Protein AF-A0A529HPH8-F1 (afdb_monomer_lite)

Structure (mmCIF, N/CA/C/O backbone):
data_AF-A0A529HPH8-F1
#
_entry.id   AF-A0A529HPH8-F1
#
loop_
_atom_site.group_PDB
_atom_site.id
_atom_site.type_symbol
_atom_site.label_atom_id
_atom_site.label_alt_id
_atom_site.label_comp_id
_atom_site.label_asym_id
_atom_site.label_entity_id
_atom_site.label_seq_id
_atom_site.pdbx_PDB_ins_code
_atom_site.Cartn_x
_atom_site.Cartn_y
_atom_site.Cartn_z
_atom_site.occupancy
_atom_site.B_iso_or_equiv
_atom_site.auth_seq_id
_atom_site.auth_comp_id
_atom_site.auth_asym_id
_atom_site.auth_atom_id
_atom_site.pdbx_PDB_model_num
ATOM 1 N N . MET A 1 1 ? -5.696 -6.873 -7.139 1.00 62.31 1 MET A N 1
ATOM 2 C CA . MET A 1 1 ? -6.598 -5.963 -6.393 1.00 62.31 1 MET A CA 1
ATOM 3 C C . MET A 1 1 ? -8.087 -6.269 -6.567 1.00 62.31 1 MET A C 1
ATOM 5 O O . MET A 1 1 ? -8.764 -6.412 -5.561 1.00 62.31 1 MET A O 1
ATOM 9 N N . GLY A 1 2 ? -8.627 -6.440 -7.784 1.00 66.62 2 GLY A N 1
ATOM 10 C CA . GLY A 1 2 ? -10.076 -6.679 -7.972 1.00 66.62 2 GLY A CA 1
ATOM 11 C C . GLY A 1 2 ? -10.660 -7.949 -7.317 1.00 66.62 2 GLY A C 1
ATOM 12 O O . GLY A 1 2 ? -11.860 -8.002 -7.069 1.00 66.62 2 GLY A O 1
ATOM 13 N N . SER A 1 3 ? -9.835 -8.962 -7.024 1.00 65.31 3 SER A N 1
ATOM 14 C CA . SER A 1 3 ? -10.242 -10.145 -6.241 1.00 65.31 3 SER A CA 1
ATOM 15 C C . SER A 1 3 ? -10.321 -9.835 -4.737 1.00 65.31 3 SER A C 1
ATOM 17 O O . SER A 1 3 ? -11.336 -10.114 -4.110 1.00 65.31 3 SER A O 1
ATOM 19 N N . ALA A 1 4 ? -9.311 -9.142 -4.189 1.00 68.62 4 ALA A N 1
ATOM 20 C CA . ALA A 1 4 ? -9.286 -8.681 -2.796 1.00 68.62 4 ALA A CA 1
ATOM 21 C C . ALA A 1 4 ? -10.473 -7.760 -2.460 1.00 68.62 4 ALA A C 1
ATOM 23 O O . ALA A 1 4 ? -11.133 -7.950 -1.446 1.00 68.62 4 ALA A O 1
ATOM 24 N N . ARG A 1 5 ? -10.822 -6.832 -3.360 1.00 72.88 5 ARG A N 1
ATOM 25 C CA . ARG A 1 5 ? -11.991 -5.951 -3.185 1.00 72.88 5 ARG A CA 1
ATOM 26 C C . ARG A 1 5 ? -13.325 -6.696 -3.229 1.00 72.88 5 ARG A C 1
ATOM 28 O O . ARG A 1 5 ? -14.237 -6.338 -2.506 1.00 72.88 5 ARG A O 1
ATOM 35 N N . ARG A 1 6 ? -13.445 -7.753 -4.041 1.00 72.25 6 ARG A N 1
ATOM 36 C CA . ARG A 1 6 ? -14.662 -8.586 -4.088 1.00 72.25 6 ARG A CA 1
ATOM 37 C C . ARG A 1 6 ? -14.905 -9.366 -2.796 1.00 72.25 6 ARG A C 1
ATOM 39 O O . ARG A 1 6 ? -16.036 -9.766 -2.546 1.00 72.25 6 ARG A O 1
ATOM 46 N N . ILE A 1 7 ? -13.857 -9.601 -2.006 1.00 73.06 7 ILE A N 1
ATOM 47 C CA . ILE A 1 7 ? -13.965 -10.253 -0.697 1.00 73.06 7 ILE A CA 1
ATOM 4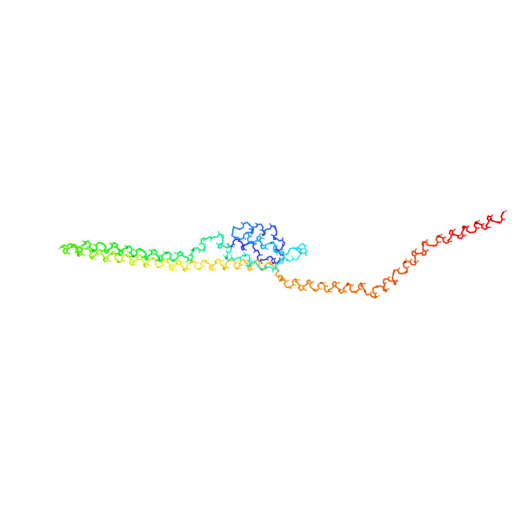8 C C . ILE A 1 7 ? -14.577 -9.290 0.333 1.00 73.06 7 ILE A C 1
ATOM 50 O O . ILE A 1 7 ? -15.336 -9.731 1.192 1.00 73.06 7 ILE A O 1
ATOM 54 N N . LEU A 1 8 ? -14.306 -7.987 0.210 1.00 74.31 8 LEU A N 1
ATOM 55 C CA . LEU A 1 8 ? -14.914 -6.938 1.025 1.00 74.31 8 LEU A CA 1
ATOM 56 C C . LEU A 1 8 ? -16.338 -6.659 0.508 1.00 74.31 8 LEU A C 1
ATOM 58 O O . LEU A 1 8 ? -16.554 -5.884 -0.426 1.00 74.31 8 LEU A O 1
ATOM 62 N N . ASN A 1 9 ? -17.334 -7.347 1.069 1.00 69.00 9 ASN A N 1
ATOM 63 C CA . ASN A 1 9 ?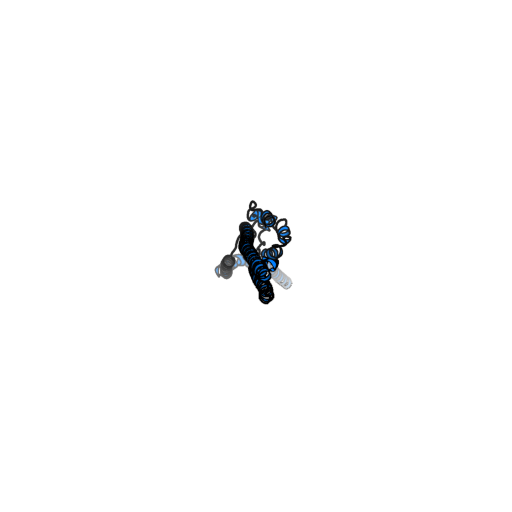 -18.728 -7.189 0.659 1.00 69.00 9 ASN A CA 1
ATOM 64 C C . ASN A 1 9 ? -19.314 -5.864 1.174 1.00 69.00 9 ASN A C 1
ATOM 66 O O . ASN A 1 9 ? -19.918 -5.826 2.242 1.00 69.00 9 ASN A O 1
ATOM 70 N N . ARG A 1 10 ? -19.218 -4.797 0.369 1.00 65.19 10 ARG A N 1
ATOM 71 C CA . ARG A 1 10 ? -19.769 -3.466 0.695 1.00 65.19 10 ARG A CA 1
ATOM 72 C C . ARG A 1 10 ? -21.248 -3.455 1.122 1.00 65.19 10 ARG A C 1
ATOM 74 O O . ARG A 1 10 ? -21.675 -2.491 1.744 1.00 65.19 10 ARG A O 1
ATOM 81 N N . ARG A 1 11 ? -22.040 -4.481 0.784 1.00 63.16 11 ARG A N 1
ATOM 82 C CA . ARG A 1 11 ? -23.484 -4.533 1.083 1.00 63.16 11 ARG A CA 1
ATOM 83 C C . ARG A 1 11 ? -23.824 -5.021 2.493 1.00 63.16 11 ARG A C 1
ATOM 85 O O . ARG A 1 11 ? -24.980 -4.912 2.878 1.00 63.16 11 ARG A O 1
ATOM 92 N N . ALA A 1 12 ? -22.865 -5.585 3.227 1.00 68.62 12 ALA A N 1
ATOM 93 C CA . ALA A 1 12 ? -23.132 -6.199 4.528 1.00 68.62 12 ALA A CA 1
ATOM 94 C C . ALA A 1 12 ? -23.145 -5.184 5.693 1.00 68.62 12 ALA A C 1
ATOM 96 O O . ALA A 1 12 ? -23.707 -5.481 6.745 1.00 68.62 12 ALA A O 1
ATOM 97 N N . GLY A 1 13 ? -22.567 -3.991 5.497 1.00 81.75 13 GLY A N 1
ATOM 98 C CA . GLY A 1 13 ? -22.378 -3.002 6.565 1.00 81.75 13 GLY A CA 1
ATOM 99 C C . GLY A 1 13 ? -21.379 -3.474 7.629 1.00 81.75 13 GLY A C 1
ATOM 100 O O . GLY A 1 13 ? -20.876 -4.594 7.565 1.00 81.75 13 GLY A O 1
ATOM 101 N N . GLU A 1 14 ? -21.103 -2.633 8.626 1.00 87.56 14 GLU A N 1
ATOM 102 C CA . GLU A 1 14 ? -20.093 -2.919 9.662 1.00 87.56 14 GLU A CA 1
ATOM 103 C C . GLU A 1 14 ? -20.410 -4.202 10.462 1.00 87.56 14 GLU A C 1
ATOM 105 O O . GLU A 1 14 ? -19.531 -5.023 10.718 1.00 87.56 14 GLU A O 1
ATOM 110 N N . LEU A 1 15 ? -21.687 -4.432 10.792 1.00 85.94 15 LEU A N 1
ATOM 111 C CA . LEU A 1 15 ? -22.140 -5.616 11.538 1.00 85.94 15 LEU A CA 1
ATOM 112 C C . LEU A 1 15 ? -22.103 -6.900 10.700 1.00 85.94 15 LEU A C 1
ATOM 114 O O . LEU A 1 15 ? -21.657 -7.954 11.158 1.00 85.94 15 LEU A O 1
ATOM 118 N N . GLY A 1 16 ? -22.544 -6.829 9.441 1.00 85.31 16 GLY A N 1
ATOM 119 C CA . GLY A 1 16 ? -22.478 -7.974 8.537 1.00 85.31 16 GLY A CA 1
ATOM 120 C C . GLY A 1 16 ? -21.034 -8.342 8.186 1.00 85.31 16 GLY A C 1
ATOM 121 O O . GLY A 1 16 ? -20.709 -9.524 8.051 1.00 85.31 16 GLY A O 1
ATOM 122 N N . PHE A 1 17 ? -20.146 -7.349 8.109 1.00 87.56 17 PHE A N 1
ATOM 123 C CA . PHE A 1 17 ? -18.712 -7.580 8.006 1.00 87.56 17 PHE A CA 1
ATOM 124 C C . PHE A 1 17 ? -18.176 -8.296 9.246 1.00 87.56 17 PHE A C 1
ATOM 126 O O . PHE A 1 17 ? -17.576 -9.357 9.095 1.00 87.56 17 PHE A O 1
ATOM 133 N N . ALA A 1 18 ? -18.461 -7.783 10.449 1.00 88.69 18 ALA A N 1
ATOM 134 C CA . ALA A 1 18 ? -18.014 -8.374 11.710 1.00 88.69 18 ALA A CA 1
ATOM 135 C C . ALA A 1 18 ? -18.412 -9.856 11.837 1.00 88.69 18 ALA A C 1
ATOM 137 O O . ALA A 1 18 ? -17.555 -10.705 12.073 1.00 88.69 18 ALA A O 1
ATOM 138 N N . SER A 1 19 ? -19.678 -10.184 11.555 1.00 86.56 19 SER A N 1
ATOM 139 C CA . SER A 1 19 ? -20.199 -11.560 11.651 1.00 86.56 19 SER A CA 1
ATOM 140 C C . SER A 1 19 ? -19.570 -12.563 10.673 1.00 86.56 19 SER A C 1
ATOM 142 O O . SER A 1 19 ? -19.558 -13.760 10.937 1.00 86.56 19 SER A O 1
ATOM 144 N N . THR A 1 20 ? -19.043 -12.106 9.533 1.00 88.38 20 THR A N 1
ATOM 145 C CA . THR A 1 20 ? -18.465 -12.986 8.497 1.00 88.38 20 THR A CA 1
ATOM 146 C C . THR A 1 20 ? -16.943 -12.897 8.412 1.00 88.38 20 THR A C 1
ATOM 148 O O . THR A 1 20 ? -16.320 -13.575 7.582 1.00 88.38 20 THR A O 1
ATOM 151 N N . TYR A 1 21 ? -16.335 -12.066 9.261 1.00 90.25 21 TYR A N 1
ATOM 152 C CA . TYR A 1 21 ? -14.942 -11.677 9.145 1.00 90.25 21 TYR A CA 1
ATOM 153 C C . TYR A 1 21 ? -13.981 -12.854 9.345 1.00 90.25 21 TYR A C 1
ATOM 155 O O . TYR A 1 21 ? -13.211 -13.176 8.433 1.00 90.25 21 TYR A O 1
ATOM 163 N N . GLU A 1 22 ? -14.057 -13.521 10.500 1.00 89.75 22 GLU A N 1
ATOM 164 C CA . GLU A 1 22 ? -13.139 -14.606 10.876 1.00 89.75 22 GLU A CA 1
ATOM 165 C C . GLU A 1 22 ? -13.305 -15.840 9.972 1.00 89.75 22 GLU A C 1
ATOM 167 O O . GLU A 1 22 ? -12.317 -16.438 9.546 1.00 89.75 22 GLU A O 1
ATOM 172 N N . GLU A 1 23 ? -14.538 -16.185 9.593 1.00 87.94 23 GLU A N 1
ATOM 173 C CA . GLU A 1 23 ? -14.814 -17.397 8.810 1.00 87.94 23 GLU A CA 1
ATOM 174 C C . GLU A 1 23 ? -14.528 -17.242 7.309 1.00 87.94 23 GLU A C 1
ATOM 176 O O . GLU A 1 23 ? -14.052 -18.175 6.655 1.00 87.94 23 GLU A O 1
ATOM 181 N N . ARG A 1 24 ? -14.851 -16.081 6.717 1.00 87.62 24 ARG A N 1
ATOM 182 C CA . ARG A 1 24 ? -14.851 -15.916 5.250 1.00 87.62 24 ARG A CA 1
ATOM 183 C C . ARG A 1 24 ? -13.837 -14.907 4.745 1.00 87.62 24 ARG A C 1
ATOM 185 O O . ARG A 1 24 ? -13.227 -15.144 3.699 1.00 87.62 24 ARG A O 1
ATOM 192 N N . ILE A 1 25 ? -13.688 -13.776 5.426 1.00 89.19 25 ILE A N 1
ATOM 193 C CA . ILE A 1 25 ? -12.947 -12.623 4.900 1.00 89.19 25 ILE A CA 1
ATOM 194 C C . ILE A 1 25 ? -11.459 -12.766 5.208 1.00 89.19 25 ILE A C 1
ATOM 196 O O . ILE A 1 25 ? -10.639 -12.794 4.283 1.00 89.19 25 ILE A O 1
ATOM 200 N N . LYS A 1 26 ? -11.111 -12.950 6.484 1.00 91.81 26 LYS A N 1
ATOM 201 C CA . LYS A 1 26 ? -9.728 -13.060 6.953 1.00 91.81 26 LYS A CA 1
ATOM 202 C C . LYS A 1 26 ? -8.943 -14.173 6.244 1.00 91.81 26 LYS A C 1
ATOM 204 O O . LYS A 1 26 ? -7.904 -13.855 5.664 1.00 91.81 26 LYS A O 1
ATOM 209 N N . PRO A 1 27 ? -9.419 -15.432 6.131 1.00 91.75 27 PRO A N 1
ATOM 210 C CA . PRO A 1 27 ? -8.647 -16.490 5.472 1.00 91.75 27 PRO A CA 1
ATOM 211 C C . PRO A 1 27 ? -8.350 -16.196 3.997 1.00 91.75 27 PRO A C 1
ATOM 213 O O . PRO A 1 27 ? -7.304 -16.581 3.473 1.00 91.75 27 PRO A O 1
ATOM 216 N N . ARG A 1 28 ? -9.262 -15.505 3.303 1.00 90.12 28 ARG A N 1
ATOM 217 C CA . ARG A 1 28 ? -9.086 -15.146 1.890 1.00 90.12 28 ARG A CA 1
ATOM 218 C C . ARG A 1 28 ? -8.112 -13.986 1.709 1.00 90.12 28 ARG A C 1
ATOM 220 O O . ARG A 1 28 ? -7.323 -14.015 0.766 1.00 90.12 28 ARG A O 1
ATOM 227 N N . LEU A 1 29 ? -8.149 -12.994 2.599 1.00 91.00 29 LEU A N 1
ATOM 228 C CA . LEU A 1 29 ? -7.222 -11.862 2.567 1.00 91.00 29 LEU A CA 1
ATOM 229 C C . LEU A 1 29 ? -5.799 -12.292 2.928 1.00 91.00 29 LEU A C 1
ATOM 231 O O . LEU A 1 29 ? -4.865 -11.928 2.215 1.00 91.00 29 LEU A O 1
ATOM 235 N N . LEU A 1 30 ? -5.639 -13.161 3.929 1.00 92.50 30 LEU A N 1
ATOM 236 C CA . LEU A 1 30 ? -4.338 -13.713 4.324 1.00 92.50 30 LEU A CA 1
ATOM 237 C C . LEU A 1 30 ? -3.666 -14.537 3.214 1.00 92.50 30 LEU A C 1
ATOM 239 O O . LEU A 1 30 ? -2.443 -14.541 3.101 1.00 92.50 30 LEU A O 1
ATOM 243 N N . ARG A 1 31 ? -4.448 -15.194 2.348 1.00 90.88 31 ARG A N 1
ATOM 244 C CA . ARG A 1 31 ? -3.931 -15.940 1.184 1.00 90.88 31 ARG A CA 1
ATOM 245 C C . ARG A 1 31 ? -3.517 -15.045 0.012 1.00 90.88 31 ARG A C 1
ATOM 247 O O . ARG A 1 31 ? -2.942 -15.544 -0.954 1.00 90.88 31 ARG A O 1
ATOM 254 N N . HIS A 1 32 ? -3.821 -13.747 0.040 1.00 89.06 32 HIS A N 1
ATOM 255 C CA . HIS A 1 32 ? -3.500 -12.865 -1.077 1.00 89.06 32 HIS A CA 1
ATOM 256 C C . HIS A 1 32 ? -1.986 -12.571 -1.120 1.00 89.06 32 HIS A C 1
ATOM 258 O O . HIS A 1 32 ? -1.454 -12.004 -0.166 1.00 89.06 32 HIS A O 1
ATOM 264 N N . PRO A 1 33 ? -1.279 -12.838 -2.236 1.00 85.44 33 PRO A N 1
ATOM 265 C CA . PRO A 1 33 ? 0.190 -12.820 -2.278 1.00 85.44 33 PRO A CA 1
ATOM 266 C C . PRO A 1 33 ? 0.803 -11.442 -1.991 1.00 85.44 33 PRO A C 1
ATOM 268 O O . PRO A 1 33 ? 1.891 -11.338 -1.430 1.00 85.44 33 PRO A O 1
ATOM 271 N N . LEU A 1 34 ? 0.095 -10.372 -2.366 1.00 85.81 34 LEU A N 1
ATOM 272 C CA . LEU A 1 34 ? 0.585 -9.002 -2.197 1.00 85.81 34 LEU A CA 1
ATOM 273 C C . LEU A 1 34 ? 0.179 -8.365 -0.869 1.00 85.81 34 LEU A C 1
ATOM 275 O O . LEU A 1 34 ? 0.903 -7.512 -0.385 1.00 85.81 34 LEU A O 1
ATOM 279 N N . VAL A 1 35 ? -0.973 -8.737 -0.305 1.00 89.69 35 VAL A N 1
ATOM 280 C CA . VAL A 1 35 ? -1.599 -7.983 0.802 1.00 89.69 35 VAL A CA 1
ATOM 281 C C . VAL A 1 35 ? -1.702 -8.828 2.068 1.00 89.69 35 VAL A C 1
ATOM 283 O O . VAL A 1 35 ? -1.801 -8.270 3.147 1.00 89.69 35 VAL A O 1
ATOM 286 N N . GLY A 1 36 ? -1.615 -10.157 1.975 1.00 90.81 36 GLY A N 1
ATOM 287 C CA . GLY A 1 36 ? -1.883 -11.055 3.095 1.00 90.81 36 GLY A CA 1
ATOM 288 C C . GLY A 1 36 ? -0.988 -10.835 4.311 1.00 90.81 36 GLY A C 1
ATOM 289 O O . GLY A 1 36 ? -1.493 -10.852 5.426 1.00 90.81 36 GLY A O 1
ATOM 290 N N . SER A 1 37 ? 0.309 -10.559 4.119 1.00 91.00 37 SER A N 1
ATOM 291 C CA . SER A 1 37 ? 1.210 -10.276 5.247 1.00 91.00 37 SER A CA 1
ATOM 292 C C . SER A 1 37 ? 0.867 -8.958 5.946 1.00 91.00 37 SER A C 1
ATOM 294 O O . SER A 1 37 ? 0.732 -8.939 7.160 1.00 91.00 37 SER A O 1
ATOM 296 N N . ALA A 1 38 ? 0.641 -7.885 5.186 1.00 92.25 38 ALA A N 1
ATOM 297 C CA . ALA A 1 38 ? 0.265 -6.589 5.751 1.00 92.25 38 ALA A CA 1
ATOM 298 C C . ALA A 1 38 ? -1.152 -6.596 6.343 1.00 92.25 38 ALA A C 1
ATOM 300 O O . ALA A 1 38 ? -1.424 -5.919 7.326 1.00 92.25 38 ALA A O 1
ATOM 301 N N . TRP A 1 39 ? -2.058 -7.392 5.766 1.00 94.06 39 TRP A N 1
ATOM 302 C CA . TRP A 1 39 ? -3.387 -7.605 6.327 1.00 94.06 39 TRP A CA 1
ATOM 303 C C . TRP A 1 39 ? -3.314 -8.326 7.668 1.00 94.06 39 TRP A C 1
ATOM 305 O O . TRP A 1 39 ? -4.098 -8.012 8.548 1.00 94.06 39 TRP A O 1
ATOM 315 N N . LYS A 1 40 ? -2.384 -9.273 7.834 1.00 93.88 40 LYS A N 1
ATOM 316 C CA . LYS A 1 40 ? -2.164 -9.944 9.118 1.00 93.88 40 LYS A CA 1
ATOM 317 C C . LYS A 1 40 ? -1.753 -8.945 10.201 1.00 93.88 40 LYS A C 1
ATOM 319 O O . LYS A 1 40 ? -2.378 -8.910 11.246 1.00 93.88 40 LYS A O 1
ATOM 324 N N . GLU A 1 41 ? -0.756 -8.110 9.920 1.00 92.88 41 GLU A N 1
ATOM 325 C CA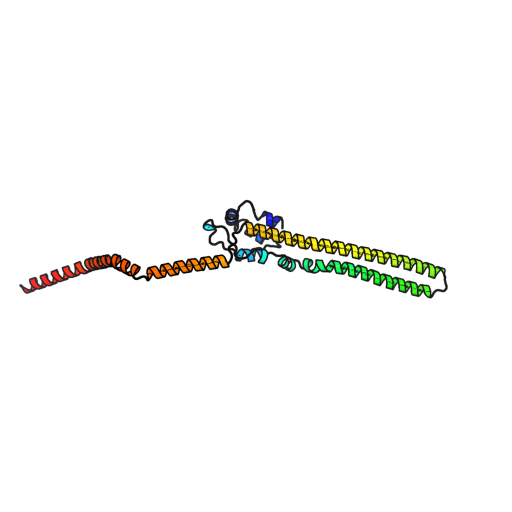 . GLU A 1 41 ? -0.301 -7.083 10.868 1.00 92.88 41 GLU A CA 1
ATOM 326 C C . GLU A 1 41 ? -1.419 -6.096 11.215 1.00 92.88 41 GLU A C 1
ATOM 328 O O . GLU A 1 41 ? -1.592 -5.736 12.373 1.00 92.88 41 GLU A O 1
ATOM 333 N N . PHE A 1 42 ? -2.221 -5.701 10.224 1.00 94.31 42 PHE A N 1
ATOM 334 C CA . PHE A 1 42 ? -3.398 -4.874 10.460 1.00 94.31 42 PHE A CA 1
ATOM 335 C C . PHE A 1 42 ? -4.462 -5.596 11.305 1.00 94.31 42 PHE A C 1
ATOM 337 O O . PHE A 1 42 ? -4.990 -4.997 12.240 1.00 94.31 42 PHE A O 1
ATOM 344 N N . ASP A 1 43 ? -4.751 -6.870 11.015 1.00 94.06 43 ASP A N 1
ATOM 345 C CA . ASP A 1 43 ? -5.713 -7.707 11.749 1.00 94.06 43 ASP A CA 1
ATOM 346 C C . ASP A 1 43 ? -5.387 -7.799 13.241 1.00 94.06 43 ASP A C 1
ATOM 348 O O . ASP A 1 43 ? -6.297 -7.745 14.067 1.00 94.06 43 ASP A O 1
ATOM 352 N N . ASP A 1 44 ? -4.098 -7.883 13.572 1.00 92.00 44 ASP A N 1
ATOM 353 C CA . ASP A 1 44 ? -3.606 -7.955 14.949 1.00 92.00 44 ASP A CA 1
ATOM 354 C C . ASP A 1 44 ? -3.868 -6.650 15.738 1.00 92.00 44 ASP A C 1
ATOM 356 O O . ASP A 1 44 ? -3.837 -6.654 16.966 1.00 92.00 44 ASP A O 1
ATOM 360 N N . THR A 1 45 ? -4.165 -5.533 15.057 1.00 91.75 45 THR A N 1
ATOM 361 C CA . THR A 1 45 ? -4.504 -4.238 15.690 1.00 91.75 45 THR A CA 1
ATOM 362 C C . THR A 1 45 ? -6.004 -3.984 15.846 1.00 91.75 45 THR A C 1
ATOM 364 O O . THR A 1 45 ? -6.400 -2.975 16.439 1.00 91.75 45 THR A O 1
ATOM 367 N N . LEU A 1 46 ? -6.848 -4.857 15.293 1.00 92.25 46 LEU A N 1
ATOM 368 C CA . LEU A 1 46 ? -8.299 -4.696 15.328 1.00 92.25 46 LEU A CA 1
ATOM 369 C C . LEU A 1 46 ? -8.859 -5.071 16.702 1.00 92.25 46 LEU A C 1
ATOM 371 O O . LEU A 1 46 ? -8.518 -6.112 17.261 1.00 92.25 46 LEU A O 1
ATOM 375 N N . LEU A 1 47 ? -9.781 -4.256 17.212 1.00 90.50 47 LEU A N 1
ATOM 376 C CA . LEU A 1 47 ? -10.511 -4.539 18.445 1.00 90.50 47 LEU A CA 1
ATOM 377 C C . LEU A 1 47 ? -11.763 -5.349 18.105 1.00 90.50 47 LEU A C 1
ATOM 379 O O . LEU A 1 47 ? -12.658 -4.868 17.404 1.00 90.50 47 LEU A O 1
ATOM 383 N N . LYS A 1 48 ? -11.813 -6.590 18.595 1.00 90.81 48 LYS A N 1
ATOM 384 C CA . LYS A 1 48 ? -12.874 -7.563 18.277 1.00 90.81 48 LYS A CA 1
ATOM 385 C C . LYS A 1 48 ? -13.653 -8.042 19.502 1.00 90.81 48 LYS A C 1
ATOM 387 O O . LYS A 1 48 ? -14.598 -8.807 19.352 1.00 90.81 48 LYS A O 1
ATOM 392 N N . ASP A 1 49 ? -13.306 -7.559 20.693 1.00 85.50 49 ASP A N 1
ATOM 393 C CA . ASP A 1 49 ? -13.812 -8.055 21.984 1.00 85.50 49 ASP A CA 1
ATOM 394 C C . ASP A 1 49 ? -15.337 -7.967 22.143 1.00 85.50 49 ASP A C 1
ATOM 396 O O . ASP A 1 49 ? -15.924 -8.609 23.011 1.00 85.50 49 ASP A O 1
ATOM 400 N N . ARG A 1 50 ? -15.988 -7.144 21.318 1.00 83.25 50 ARG A N 1
ATOM 401 C CA . ARG A 1 50 ? -17.428 -6.878 21.379 1.00 83.25 50 ARG A CA 1
ATOM 402 C C . ARG A 1 50 ? -18.203 -7.416 20.180 1.00 83.25 50 ARG A C 1
ATOM 404 O O . ARG A 1 50 ? -19.409 -7.203 20.090 1.00 83.25 50 ARG A O 1
ATOM 411 N N . VAL A 1 51 ? -17.546 -8.152 19.283 1.00 84.88 51 VAL A N 1
ATOM 412 C CA . VAL A 1 51 ? -18.211 -8.750 18.115 1.00 84.88 51 VAL A CA 1
ATOM 413 C C . VAL A 1 51 ? -19.288 -9.746 18.551 1.00 84.88 51 VAL A C 1
ATOM 415 O O . VAL A 1 51 ? -20.396 -9.711 18.020 1.00 84.88 51 VAL A O 1
ATOM 418 N N . ASP A 1 52 ? -19.023 -10.545 19.590 1.00 83.56 52 ASP A N 1
ATOM 419 C CA . ASP A 1 52 ? -19.998 -11.486 20.168 1.00 83.56 52 ASP A CA 1
ATOM 420 C C . ASP A 1 52 ? -21.208 -10.782 20.810 1.00 83.56 52 ASP A C 1
ATOM 422 O O . ASP A 1 52 ? -22.269 -11.378 20.982 1.00 83.56 52 ASP A O 1
ATOM 426 N N . GLN A 1 53 ? -21.068 -9.493 21.136 1.00 85.56 53 GLN A N 1
ATOM 427 C CA . GLN A 1 53 ? -22.133 -8.641 21.676 1.00 85.56 53 GLN A CA 1
ATOM 428 C C . GLN A 1 53 ? -22.922 -7.925 20.567 1.00 85.56 53 GLN A C 1
ATOM 430 O O . GLN A 1 53 ? -23.798 -7.111 20.854 1.00 85.56 53 GLN A O 1
ATOM 435 N N . GLY A 1 54 ? -22.626 -8.219 19.296 1.00 83.62 54 GLY A N 1
ATOM 436 C CA . GLY A 1 54 ? -23.249 -7.569 18.149 1.00 83.62 54 GLY A CA 1
ATOM 437 C C . GLY A 1 54 ? -22.714 -6.163 17.874 1.00 83.62 54 GLY A C 1
ATOM 438 O O . GLY A 1 54 ? -23.409 -5.379 17.232 1.00 83.62 54 GLY A O 1
ATOM 439 N N . GLU A 1 55 ? -21.510 -5.823 18.345 1.00 88.44 55 GLU A N 1
ATOM 440 C CA . GLU A 1 55 ? -20.826 -4.580 17.975 1.00 88.44 55 GLU A CA 1
ATOM 441 C C . GLU A 1 55 ? -19.922 -4.781 16.740 1.00 88.44 55 GLU A C 1
ATOM 443 O O . GLU A 1 55 ? -19.429 -5.886 16.489 1.00 88.44 55 GLU A O 1
ATOM 448 N N . PRO A 1 56 ? -19.692 -3.730 15.928 1.00 90.81 56 PRO A N 1
ATOM 449 C CA . PRO A 1 56 ? -18.792 -3.817 14.784 1.00 90.81 56 PRO A CA 1
ATOM 450 C C . PRO A 1 56 ? -17.332 -3.978 15.224 1.00 90.81 56 PRO A C 1
ATOM 452 O O . PRO A 1 56 ? -16.945 -3.577 16.320 1.00 90.81 56 PRO A O 1
ATOM 455 N N . ILE A 1 57 ? -16.497 -4.511 14.329 1.00 91.75 57 ILE A N 1
ATOM 456 C CA . ILE A 1 57 ? -15.045 -4.536 14.540 1.00 91.75 57 ILE A CA 1
ATOM 457 C C . ILE A 1 57 ? -14.525 -3.098 14.492 1.00 91.75 57 ILE A C 1
ATOM 459 O O . ILE A 1 57 ? -14.795 -2.368 13.531 1.00 91.75 57 ILE A O 1
ATOM 463 N N . GLU A 1 58 ? -13.753 -2.706 15.504 1.00 91.69 58 GLU A N 1
ATOM 464 C CA . GLU A 1 58 ? -13.172 -1.369 15.565 1.00 91.69 58 GLU A CA 1
ATOM 465 C C . GLU A 1 58 ? -11.704 -1.377 15.136 1.00 91.69 58 GLU A C 1
ATOM 467 O O . GLU A 1 58 ? -10.939 -2.291 15.455 1.00 91.69 58 GLU A O 1
ATOM 472 N N . ASN A 1 59 ? -11.286 -0.324 14.435 1.00 93.12 59 ASN A N 1
ATOM 473 C CA . ASN A 1 59 ? -9.885 -0.095 14.111 1.00 93.12 59 ASN A CA 1
ATOM 474 C C . ASN A 1 59 ? -9.378 1.187 14.772 1.00 93.12 59 ASN A C 1
ATOM 476 O O . ASN A 1 59 ? -10.013 2.239 14.710 1.00 93.12 59 ASN A O 1
ATOM 480 N N . THR A 1 60 ? -8.200 1.097 15.387 1.00 90.00 60 THR A N 1
ATOM 481 C CA . THR A 1 60 ? -7.528 2.232 16.043 1.00 90.00 60 THR A CA 1
ATOM 482 C C . THR A 1 60 ? -6.484 2.880 15.144 1.00 90.00 60 THR A C 1
ATOM 484 O O . THR A 1 60 ? -6.273 4.096 15.167 1.00 90.00 60 THR A O 1
ATOM 487 N N . ILE A 1 61 ? -5.874 2.063 14.290 1.00 91.69 61 ILE A N 1
ATOM 488 C CA . ILE A 1 61 ? -4.937 2.465 13.253 1.00 91.69 61 ILE A CA 1
ATOM 489 C C . ILE A 1 61 ? -5.628 2.289 11.901 1.00 91.69 61 ILE A C 1
ATOM 491 O O . ILE A 1 61 ? -6.470 1.411 11.705 1.00 91.69 61 ILE A O 1
ATOM 495 N N . ARG A 1 62 ? -5.305 3.167 10.957 1.00 91.50 62 ARG A N 1
ATOM 496 C CA . ARG A 1 62 ? -5.832 3.101 9.596 1.00 91.50 62 ARG A CA 1
ATOM 497 C C . ARG A 1 62 ? -5.096 2.032 8.772 1.00 91.50 62 ARG A C 1
ATOM 499 O O . ARG A 1 62 ? -3.870 1.948 8.879 1.00 91.50 62 ARG A O 1
ATOM 506 N N . PRO A 1 63 ? -5.773 1.259 7.903 1.00 92.00 63 PRO A N 1
ATOM 507 C CA . PRO A 1 63 ? -5.134 0.214 7.099 1.00 92.00 63 PRO A CA 1
ATOM 508 C C . PRO A 1 63 ? -4.049 0.746 6.153 1.00 92.00 63 PRO A C 1
ATOM 510 O O . PRO A 1 63 ? -3.103 0.024 5.851 1.00 92.00 63 PRO A O 1
ATOM 513 N N . GLN A 1 64 ? -4.121 2.015 5.733 1.00 93.19 64 GLN A N 1
ATOM 514 C CA . GLN A 1 64 ? -3.111 2.685 4.901 1.00 93.19 64 GLN A CA 1
ATOM 515 C C . GLN A 1 64 ? -1.721 2.720 5.567 1.00 93.19 64 GLN A C 1
ATOM 517 O O . GLN A 1 64 ? -0.711 2.809 4.866 1.00 93.19 64 GLN A O 1
ATOM 522 N N . ALA A 1 65 ? -1.648 2.622 6.902 1.00 91.62 65 ALA A N 1
ATOM 523 C CA . ALA A 1 65 ? -0.377 2.542 7.622 1.00 91.62 65 ALA A CA 1
ATOM 524 C C . ALA A 1 65 ? 0.399 1.256 7.280 1.00 91.62 65 ALA A C 1
ATOM 526 O O . ALA A 1 65 ? 1.617 1.298 7.131 1.00 91.62 65 ALA A O 1
ATOM 527 N N . PHE A 1 66 ? -0.310 0.143 7.074 1.00 92.00 66 PHE A N 1
ATOM 528 C CA . PHE A 1 66 ? 0.273 -1.168 6.761 1.00 92.00 66 PHE A CA 1
ATOM 529 C C . PHE A 1 66 ? 0.245 -1.469 5.256 1.00 92.00 66 PHE A C 1
ATOM 531 O O . PHE A 1 66 ? 1.146 -2.093 4.697 1.00 92.00 66 PHE A O 1
ATOM 538 N N . ILE A 1 67 ? -0.808 -1.020 4.572 1.00 92.94 67 ILE A N 1
ATOM 539 C CA . ILE A 1 67 ? -1.111 -1.369 3.186 1.00 92.94 67 ILE A CA 1
ATOM 540 C C . ILE A 1 67 ? -0.876 -0.145 2.309 1.00 92.94 67 ILE A C 1
ATOM 542 O O . ILE A 1 67 ? -1.757 0.685 2.090 1.00 92.94 67 ILE A O 1
ATOM 546 N N . ASN A 1 68 ? 0.346 -0.046 1.794 1.00 91.56 68 ASN A N 1
ATOM 547 C CA . ASN A 1 68 ? 0.789 1.069 0.968 1.00 91.56 68 ASN A CA 1
ATOM 548 C C . ASN A 1 68 ? 1.754 0.610 -0.141 1.00 91.56 68 ASN A C 1
ATOM 550 O O . ASN A 1 68 ? 2.145 -0.557 -0.241 1.00 91.56 68 ASN A O 1
ATOM 554 N N . VAL A 1 69 ? 2.130 1.549 -1.012 1.00 88.50 69 VAL A N 1
ATOM 555 C CA . VAL A 1 69 ? 3.026 1.287 -2.150 1.00 88.50 69 VAL A CA 1
ATOM 556 C C . VAL A 1 69 ? 4.431 0.880 -1.690 1.00 88.50 69 VAL A C 1
ATOM 558 O O . VAL A 1 69 ? 5.103 0.136 -2.408 1.00 88.50 69 VAL A O 1
ATOM 561 N N . ALA A 1 70 ? 4.884 1.322 -0.510 1.00 86.62 70 ALA A N 1
ATOM 562 C CA . ALA A 1 70 ? 6.206 0.972 0.007 1.00 86.62 70 ALA A CA 1
ATOM 563 C C . ALA A 1 70 ? 6.320 -0.541 0.255 1.00 86.62 70 ALA A C 1
ATOM 565 O O . ALA A 1 70 ? 7.268 -1.162 -0.224 1.00 86.62 70 ALA A O 1
ATOM 566 N N . MET A 1 71 ? 5.291 -1.154 0.844 1.00 87.31 71 MET A N 1
ATOM 567 C CA . MET A 1 71 ? 5.219 -2.608 1.035 1.00 87.31 71 MET A CA 1
ATOM 568 C C . MET A 1 71 ? 5.259 -3.383 -0.296 1.00 87.31 71 MET A C 1
ATOM 570 O O . MET A 1 71 ? 5.937 -4.407 -0.417 1.00 87.31 71 MET A O 1
ATOM 574 N N . ILE A 1 72 ? 4.609 -2.873 -1.351 1.00 85.50 72 ILE A N 1
ATOM 575 C CA . ILE A 1 72 ? 4.702 -3.484 -2.688 1.00 85.50 72 ILE A CA 1
ATOM 576 C C . ILE A 1 72 ? 6.125 -3.371 -3.249 1.00 85.50 72 ILE A C 1
ATOM 578 O O . ILE A 1 72 ? 6.615 -4.328 -3.845 1.00 85.50 72 ILE A O 1
ATOM 582 N N . ARG A 1 73 ? 6.810 -2.237 -3.057 1.00 85.00 73 ARG A N 1
ATOM 583 C CA . ARG A 1 73 ? 8.200 -2.054 -3.517 1.00 85.00 73 ARG A CA 1
ATOM 584 C C . ARG A 1 73 ? 9.180 -2.998 -2.824 1.00 85.00 73 ARG A C 1
ATOM 586 O O . ARG A 1 73 ? 10.194 -3.344 -3.427 1.00 85.00 73 ARG A O 1
ATOM 593 N N . GLU A 1 74 ? 8.918 -3.398 -1.585 1.00 84.00 74 GLU A N 1
ATOM 594 C CA . GLU A 1 74 ? 9.731 -4.399 -0.887 1.00 84.00 74 GLU A CA 1
ATOM 595 C C . GLU A 1 74 ? 9.558 -5.794 -1.486 1.00 84.00 74 GLU A C 1
ATOM 597 O O . GLU A 1 74 ? 10.550 -6.472 -1.745 1.00 84.00 74 GLU A O 1
ATOM 602 N N . LYS A 1 75 ? 8.317 -6.194 -1.790 1.00 82.00 75 LYS A N 1
ATOM 603 C CA . LYS A 1 75 ? 8.025 -7.500 -2.406 1.00 82.00 75 LYS A CA 1
ATOM 604 C C . LYS A 1 75 ? 8.388 -7.568 -3.892 1.00 82.00 75 LYS A C 1
ATOM 606 O O . LYS A 1 75 ? 8.696 -8.642 -4.399 1.00 82.00 75 LYS A O 1
ATOM 611 N N . LEU A 1 76 ? 8.321 -6.443 -4.603 1.00 84.31 76 LEU A N 1
ATOM 612 C CA . LEU A 1 76 ? 8.578 -6.342 -6.039 1.00 84.31 76 LEU A CA 1
ATOM 613 C C . LEU A 1 76 ? 9.747 -5.381 -6.299 1.00 84.31 76 LEU A C 1
ATOM 615 O O . LEU A 1 76 ? 9.519 -4.204 -6.601 1.00 84.31 76 LEU A O 1
ATOM 619 N N . PRO A 1 77 ? 11.006 -5.863 -6.266 1.00 79.38 77 PRO A N 1
ATOM 620 C CA . PRO A 1 77 ? 12.171 -5.021 -6.545 1.00 79.38 77 PRO A CA 1
ATOM 621 C C . PRO A 1 77 ? 12.124 -4.410 -7.954 1.00 79.38 77 PRO A C 1
ATOM 623 O O . PRO A 1 77 ? 12.647 -3.318 -8.168 1.00 79.38 77 PRO A O 1
ATOM 626 N N . GLY A 1 78 ? 11.416 -5.045 -8.896 1.00 79.56 78 GLY A N 1
ATOM 627 C CA . GLY A 1 78 ? 11.172 -4.502 -10.234 1.00 79.56 78 GLY A CA 1
ATOM 628 C C . GLY A 1 78 ? 10.517 -3.115 -10.226 1.00 79.56 78 GLY A C 1
ATOM 629 O O . GLY A 1 78 ? 10.886 -2.278 -11.043 1.00 79.56 78 GLY A O 1
ATOM 630 N N . LEU A 1 79 ? 9.635 -2.807 -9.262 1.00 80.75 79 LEU A N 1
ATOM 631 C CA . LEU A 1 79 ? 9.042 -1.466 -9.134 1.00 80.75 79 LEU A CA 1
ATOM 632 C C . LEU A 1 79 ? 10.059 -0.398 -8.705 1.00 80.75 79 LEU A C 1
ATOM 634 O O . LEU A 1 79 ? 9.831 0.782 -8.956 1.00 80.75 79 LEU A O 1
ATOM 638 N N . LYS A 1 80 ? 11.166 -0.777 -8.052 1.00 79.94 80 LYS A N 1
ATOM 639 C CA . LYS A 1 80 ? 12.237 0.167 -7.691 1.00 79.94 80 LYS A CA 1
ATOM 640 C C . LYS A 1 80 ? 13.073 0.546 -8.912 1.00 79.94 80 LYS A C 1
ATOM 642 O O . LYS A 1 80 ? 13.525 1.679 -9.014 1.00 79.94 80 LYS A O 1
ATOM 647 N N . VAL A 1 81 ? 13.257 -0.396 -9.836 1.00 80.56 81 VAL A N 1
ATOM 648 C CA . VAL A 1 81 ? 14.107 -0.223 -11.022 1.00 80.56 81 VAL A CA 1
ATOM 649 C C . VAL A 1 81 ? 13.315 0.320 -12.215 1.00 80.56 81 VAL A C 1
ATOM 651 O O . VAL A 1 81 ? 13.893 0.973 -13.078 1.00 80.56 81 VAL A O 1
ATOM 654 N N . ILE A 1 82 ? 11.988 0.133 -12.249 1.00 83.31 82 ILE A N 1
ATOM 655 C CA . ILE A 1 82 ? 11.138 0.533 -13.383 1.00 83.31 82 ILE A CA 1
ATOM 656 C C . ILE A 1 82 ? 11.259 2.019 -13.741 1.00 83.31 82 ILE A C 1
ATOM 658 O O . ILE A 1 82 ? 11.266 2.361 -14.918 1.00 83.31 82 ILE A O 1
ATOM 662 N N . SER A 1 83 ? 11.433 2.907 -12.757 1.00 74.00 83 SER A N 1
ATOM 663 C CA . SER A 1 83 ? 11.629 4.339 -13.014 1.00 74.00 83 SER A CA 1
ATOM 664 C C . SER A 1 83 ? 12.975 4.652 -13.672 1.00 74.00 83 SER A C 1
ATOM 666 O O . SER A 1 83 ? 13.088 5.645 -14.383 1.00 74.00 83 SER A O 1
ATOM 668 N N . SER A 1 84 ? 13.983 3.805 -13.459 1.00 82.12 84 SER A N 1
ATOM 669 C CA . SER A 1 84 ? 15.342 3.981 -13.982 1.00 82.12 84 SER A CA 1
ATOM 670 C C . SER A 1 84 ? 15.527 3.370 -15.374 1.00 82.12 84 SER A C 1
ATOM 672 O O . SER A 1 84 ? 16.399 3.805 -16.122 1.00 82.12 84 SER A O 1
ATOM 674 N N . ILE A 1 85 ? 14.683 2.404 -15.759 1.00 84.19 85 ILE A N 1
ATOM 675 C CA . ILE A 1 85 ? 14.767 1.709 -17.056 1.00 84.19 85 ILE A CA 1
ATOM 676 C C . ILE A 1 85 ? 14.618 2.671 -18.242 1.00 84.19 85 ILE A C 1
ATOM 678 O O . ILE A 1 85 ? 15.317 2.521 -19.242 1.00 84.19 85 ILE A O 1
ATOM 682 N N . SER A 1 86 ? 13.768 3.697 -18.126 1.00 84.19 86 SER A N 1
ATOM 683 C CA . SER A 1 86 ? 13.663 4.746 -19.151 1.00 84.19 86 SER A CA 1
ATOM 684 C C . SER A 1 86 ? 15.017 5.428 -19.397 1.00 84.19 86 SER A C 1
ATOM 686 O O . SER A 1 86 ? 15.429 5.587 -20.546 1.00 84.19 86 SER A O 1
ATOM 688 N N . GLY A 1 87 ? 15.764 5.743 -18.335 1.00 84.31 87 GLY A N 1
ATOM 689 C CA . GLY A 1 87 ? 17.107 6.311 -18.454 1.00 84.31 87 GLY A CA 1
ATOM 690 C C . GLY A 1 87 ? 18.077 5.383 -19.189 1.00 84.31 87 GLY A C 1
ATOM 691 O O . GLY A 1 87 ? 18.851 5.852 -20.023 1.00 84.31 87 GLY A O 1
ATOM 692 N N . TYR A 1 88 ? 17.990 4.069 -18.960 1.00 86.44 88 TYR A N 1
ATOM 693 C CA . TYR A 1 88 ? 18.810 3.093 -19.682 1.00 86.44 88 TYR A CA 1
ATOM 694 C C . TYR A 1 88 ? 18.510 3.074 -21.181 1.00 86.44 88 TYR A C 1
ATOM 696 O O . TYR A 1 88 ? 19.452 3.071 -21.962 1.00 86.44 88 TYR A O 1
ATOM 704 N N . PHE A 1 89 ? 17.246 3.172 -21.607 1.00 85.44 89 PHE A N 1
ATOM 705 C CA . PHE A 1 89 ? 16.912 3.266 -23.036 1.00 85.44 89 PHE A CA 1
ATOM 706 C C . PHE A 1 89 ? 17.524 4.504 -23.712 1.00 85.44 89 PHE A C 1
ATOM 708 O O . PHE A 1 89 ? 18.041 4.398 -24.826 1.00 85.44 89 PHE A O 1
ATOM 715 N N . VAL A 1 90 ? 17.530 5.658 -23.030 1.00 87.06 90 VAL A N 1
ATOM 716 C CA . VAL A 1 90 ? 18.202 6.872 -23.537 1.00 87.06 90 VAL A CA 1
ATOM 717 C C . VAL A 1 90 ? 19.710 6.655 -23.620 1.00 87.06 90 VAL A C 1
ATOM 719 O O . VAL A 1 90 ? 20.316 6.922 -24.656 1.00 87.06 90 VAL A O 1
ATOM 722 N N . GLY A 1 91 ? 20.312 6.137 -22.546 1.00 87.38 91 GLY A N 1
ATOM 723 C CA . GLY A 1 91 ? 21.747 5.867 -22.484 1.00 87.38 91 GLY A CA 1
ATOM 724 C C . GLY A 1 91 ? 22.204 4.883 -23.561 1.00 87.38 91 GLY A C 1
ATOM 725 O O . GLY A 1 91 ? 23.210 5.124 -24.222 1.00 87.38 91 GLY A O 1
ATOM 726 N N . THR A 1 92 ? 21.438 3.819 -23.804 1.00 86.81 92 THR A N 1
ATOM 727 C CA . THR A 1 92 ? 21.709 2.845 -24.868 1.00 86.81 92 THR A CA 1
ATOM 728 C C . THR A 1 92 ? 21.614 3.482 -26.255 1.00 86.81 92 THR A C 1
ATOM 730 O O . THR A 1 92 ? 22.499 3.255 -27.079 1.00 86.81 92 THR A O 1
ATOM 733 N N . GLY A 1 93 ? 20.601 4.318 -26.519 1.00 85.31 93 GLY A N 1
ATOM 734 C CA . GLY A 1 93 ? 20.482 5.047 -27.791 1.00 85.31 93 GLY A CA 1
ATOM 735 C C . GLY A 1 93 ? 21.650 6.011 -28.039 1.00 85.31 93 GLY A C 1
ATOM 736 O O . GLY A 1 93 ? 22.219 6.053 -29.135 1.00 85.31 93 GLY A O 1
ATOM 737 N N . LEU A 1 94 ? 22.078 6.726 -26.996 1.00 88.94 94 LEU A N 1
ATOM 738 C CA . LEU A 1 94 ? 23.243 7.609 -27.051 1.00 88.94 94 LEU A CA 1
ATOM 739 C C . LEU A 1 94 ? 24.544 6.823 -27.284 1.00 88.94 94 LEU A C 1
ATOM 741 O O . LEU A 1 94 ? 25.355 7.201 -28.128 1.00 88.94 94 LEU A O 1
ATOM 745 N N . LEU A 1 95 ? 24.722 5.698 -26.588 1.00 87.69 95 LEU A N 1
ATOM 746 C CA . LEU A 1 95 ? 25.889 4.830 -26.735 1.00 87.69 95 LEU A CA 1
ATOM 747 C C . LEU A 1 95 ? 25.999 4.264 -28.157 1.00 87.69 95 LEU A C 1
ATOM 749 O O . LEU A 1 95 ? 27.074 4.319 -28.751 1.00 87.69 95 LEU A O 1
ATOM 753 N N . LEU A 1 96 ? 24.889 3.802 -28.741 1.00 84.88 96 LEU A N 1
ATOM 754 C CA . LEU A 1 96 ? 24.837 3.348 -30.137 1.00 84.88 96 LEU A CA 1
ATOM 755 C C . LEU A 1 96 ? 25.218 4.462 -31.120 1.00 84.88 96 LEU A C 1
ATOM 757 O O . LEU A 1 96 ? 25.937 4.217 -32.092 1.00 84.88 96 LEU A O 1
ATOM 761 N N . THR A 1 97 ? 24.785 5.693 -30.847 1.00 88.00 97 THR A N 1
ATOM 762 C CA . THR A 1 97 ? 25.144 6.862 -31.660 1.00 88.00 97 THR A CA 1
ATOM 763 C C . THR A 1 97 ? 26.649 7.117 -31.613 1.00 88.00 97 THR A C 1
ATOM 765 O O . THR A 1 97 ? 27.283 7.260 -32.661 1.00 88.00 97 THR A O 1
ATOM 768 N N . PHE A 1 98 ? 27.249 7.104 -30.421 1.00 89.25 98 PHE A N 1
ATOM 769 C CA . PHE A 1 98 ? 28.691 7.288 -30.268 1.00 89.25 98 PHE A CA 1
ATOM 770 C C . PHE A 1 98 ? 29.499 6.180 -30.941 1.00 89.25 98 PHE A C 1
ATOM 772 O O . PHE A 1 98 ? 30.374 6.482 -31.751 1.00 89.25 98 PHE A O 1
ATOM 779 N N . VAL A 1 99 ? 29.174 4.910 -30.677 1.00 86.12 99 VAL A N 1
ATOM 780 C CA . VAL A 1 99 ? 29.852 3.757 -31.294 1.00 86.12 99 VAL A CA 1
ATOM 781 C C . VAL A 1 99 ? 29.788 3.853 -32.812 1.00 86.12 99 VAL A C 1
ATOM 783 O O . VAL A 1 99 ? 30.799 3.711 -33.500 1.00 86.12 99 VAL A O 1
ATOM 786 N N . GLY A 1 100 ? 28.612 4.167 -33.351 1.00 82.56 100 GLY A N 1
ATOM 787 C CA . GLY A 1 100 ? 28.463 4.318 -34.782 1.00 82.56 100 GLY A CA 1
ATOM 788 C C . GLY A 1 100 ? 29.330 5.451 -35.344 1.00 82.56 100 GLY A C 1
ATOM 789 O O . GLY A 1 100 ? 29.881 5.303 -36.434 1.00 82.56 100 GLY A O 1
ATOM 790 N N . ILE A 1 101 ? 29.413 6.613 -34.679 1.00 85.56 101 ILE A N 1
ATOM 791 C CA . ILE A 1 101 ? 30.257 7.740 -35.123 1.00 85.56 101 ILE A CA 1
ATOM 792 C C . ILE A 1 101 ? 31.728 7.333 -35.134 1.00 85.56 101 ILE A C 1
ATOM 794 O O . ILE A 1 101 ? 32.394 7.586 -36.133 1.00 85.56 101 ILE A O 1
ATOM 798 N N . VAL A 1 102 ? 32.202 6.639 -34.100 1.00 86.75 102 VAL A N 1
ATOM 799 C CA . VAL A 1 102 ? 33.586 6.145 -34.032 1.00 86.75 102 VAL A CA 1
ATOM 800 C C . VAL A 1 102 ? 33.897 5.193 -35.193 1.00 86.75 102 VAL A C 1
ATOM 802 O O . VAL A 1 102 ? 34.894 5.384 -35.885 1.00 86.75 102 VAL A O 1
ATOM 805 N N . LEU A 1 103 ? 33.025 4.214 -35.466 1.00 83.25 103 LEU A N 1
ATOM 806 C CA . LEU A 1 103 ? 33.214 3.264 -36.574 1.00 83.25 103 LEU A CA 1
ATOM 807 C C . LEU A 1 103 ? 33.204 3.950 -37.945 1.00 83.25 103 LEU A C 1
ATOM 809 O O . LEU A 1 103 ? 34.012 3.628 -38.814 1.00 83.25 103 LEU A O 1
ATOM 813 N N . ALA A 1 104 ? 32.295 4.907 -38.129 1.00 82.31 104 ALA A N 1
ATOM 814 C CA . ALA A 1 104 ? 32.205 5.700 -39.347 1.00 82.31 104 ALA A CA 1
ATOM 815 C C . ALA A 1 104 ? 33.489 6.515 -39.558 1.00 82.31 104 ALA A C 1
ATOM 817 O O . ALA A 1 104 ? 34.117 6.412 -40.606 1.00 82.31 104 ALA A O 1
ATOM 818 N N . LEU A 1 105 ? 33.936 7.251 -38.538 1.00 82.94 105 LEU A N 1
ATOM 819 C CA . LEU A 1 105 ? 35.138 8.078 -38.616 1.00 82.94 105 LEU A CA 1
ATOM 820 C C . LEU A 1 105 ? 36.399 7.247 -38.891 1.00 82.94 105 LEU A C 1
ATOM 822 O O . LEU A 1 105 ? 37.254 7.677 -39.659 1.00 82.94 105 LEU A O 1
ATOM 826 N N . HIS A 1 106 ? 36.491 6.037 -38.331 1.00 83.88 106 HIS A N 1
ATOM 827 C CA . HIS A 1 106 ? 37.585 5.115 -38.631 1.00 83.88 106 HIS A CA 1
ATOM 828 C C . HIS A 1 106 ? 37.625 4.731 -40.120 1.00 83.88 106 HIS A C 1
ATOM 830 O O . HIS A 1 106 ? 38.684 4.806 -40.738 1.00 83.88 106 HIS A O 1
ATOM 836 N N . LYS A 1 107 ? 36.471 4.403 -40.722 1.00 79.31 107 LYS A N 1
ATOM 837 C CA . LYS A 1 107 ? 36.363 4.128 -42.168 1.00 79.31 107 LYS A CA 1
ATOM 838 C C . LYS A 1 107 ? 36.651 5.359 -43.035 1.00 79.31 107 LYS A C 1
ATOM 840 O O . LYS A 1 107 ? 37.271 5.238 -44.085 1.00 79.31 107 LYS A O 1
ATOM 845 N N . ALA A 1 108 ? 36.227 6.548 -42.601 1.00 80.38 108 ALA A N 1
ATOM 846 C CA . ALA A 1 108 ? 36.561 7.796 -43.290 1.00 80.38 108 ALA A CA 1
ATOM 847 C C . ALA A 1 108 ? 38.073 8.016 -43.345 1.00 80.38 108 ALA A C 1
ATOM 849 O O . ALA A 1 108 ? 38.616 8.354 -44.392 1.00 80.38 108 ALA A O 1
ATOM 850 N N . ALA A 1 109 ? 38.744 7.822 -42.206 1.00 82.31 109 ALA A N 1
ATOM 851 C CA . ALA A 1 109 ? 40.173 8.051 -42.067 1.00 82.31 109 ALA A CA 1
ATOM 852 C C . ALA A 1 109 ? 40.995 7.097 -42.946 1.00 82.31 109 ALA A C 1
ATOM 854 O O . ALA A 1 109 ? 41.976 7.526 -43.548 1.00 82.31 109 ALA A O 1
ATOM 855 N N . THR A 1 110 ? 40.584 5.830 -43.073 1.00 80.06 110 THR A N 1
ATOM 856 C CA . THR A 1 110 ? 41.252 4.874 -43.970 1.00 80.06 110 THR A CA 1
ATOM 857 C C . THR A 1 110 ? 41.032 5.214 -45.445 1.00 80.06 110 THR A C 1
ATOM 859 O O . THR A 1 110 ? 41.978 5.155 -46.226 1.00 80.06 110 THR A O 1
ATOM 862 N N . ALA A 1 111 ? 39.822 5.631 -45.830 1.00 79.06 111 ALA A N 1
ATOM 863 C CA . ALA A 1 111 ? 39.517 6.031 -47.204 1.00 79.06 111 ALA A CA 1
ATOM 864 C C . ALA A 1 111 ? 40.197 7.348 -47.619 1.00 79.06 111 ALA A C 1
ATOM 866 O O . ALA A 1 111 ? 40.619 7.486 -48.766 1.00 79.06 111 ALA A O 1
ATOM 867 N N . ALA A 1 112 ? 40.356 8.299 -46.694 1.00 76.06 112 ALA A N 1
ATOM 868 C CA . ALA A 1 112 ? 41.027 9.578 -46.943 1.00 76.06 112 ALA A CA 1
ATOM 869 C C . ALA A 1 112 ? 42.527 9.432 -47.265 1.00 76.06 112 ALA A C 1
ATOM 871 O O . ALA A 1 112 ? 43.109 10.324 -47.875 1.00 76.06 112 ALA A O 1
ATOM 872 N N . GLY A 1 113 ? 43.153 8.314 -46.883 1.00 76.12 113 GLY A N 1
ATOM 873 C CA . GLY A 1 113 ? 44.529 7.982 -47.267 1.00 76.12 113 GLY A CA 1
ATOM 874 C C . GLY A 1 113 ? 44.673 7.413 -48.685 1.00 76.12 113 GLY A C 1
ATOM 875 O O . GLY A 1 113 ? 45.796 7.165 -49.119 1.00 76.12 113 GLY A O 1
ATOM 876 N N . SER A 1 114 ? 43.569 7.178 -49.403 1.00 74.25 114 SER A N 1
ATOM 877 C CA . SER A 1 114 ? 43.588 6.663 -50.777 1.00 74.25 114 SER A CA 1
ATOM 878 C C . SER A 1 114 ? 43.675 7.795 -51.809 1.00 74.25 114 SER A C 1
ATOM 880 O O . SER A 1 114 ? 43.088 8.860 -51.633 1.00 74.25 114 SER A O 1
ATOM 882 N N . SER A 1 115 ? 44.401 7.570 -52.908 1.00 74.88 115 SER A N 1
ATOM 883 C CA . SER A 1 115 ? 44.527 8.519 -54.028 1.00 74.88 115 SER A CA 1
ATOM 884 C C . SER A 1 115 ? 43.384 8.424 -55.051 1.00 74.88 115 SER A C 1
ATOM 886 O O . SER A 1 115 ? 43.375 9.171 -56.028 1.00 74.88 115 SER A O 1
ATOM 888 N N . ASP A 1 116 ? 42.426 7.516 -54.841 1.00 83.06 116 ASP A N 1
ATOM 889 C CA . ASP A 1 116 ? 41.315 7.257 -55.754 1.00 83.06 116 ASP A CA 1
ATOM 890 C C . ASP A 1 116 ? 40.060 8.044 -55.336 1.00 83.06 116 ASP A C 1
ATOM 892 O O . ASP A 1 116 ? 39.466 7.823 -54.276 1.00 83.06 116 ASP A O 1
ATOM 896 N N . ALA A 1 117 ? 39.631 8.963 -56.202 1.00 80.19 117 ALA A N 1
ATOM 897 C CA . ALA A 1 117 ? 38.450 9.791 -55.982 1.00 80.19 117 ALA A CA 1
ATOM 898 C C . ALA A 1 117 ? 37.154 8.966 -55.849 1.00 80.19 117 ALA A C 1
ATOM 900 O O . ALA A 1 117 ? 36.260 9.363 -55.097 1.00 80.19 117 ALA A O 1
ATOM 901 N N . ALA A 1 118 ? 37.052 7.810 -56.517 1.00 82.44 118 ALA A N 1
ATOM 902 C CA . ALA A 1 118 ? 35.873 6.947 -56.432 1.00 82.44 118 ALA A CA 1
ATOM 903 C C . ALA A 1 118 ? 35.753 6.284 -55.048 1.00 82.44 118 ALA A C 1
ATOM 905 O O . ALA A 1 118 ? 34.662 6.223 -54.473 1.00 82.44 118 ALA A O 1
ATOM 906 N N . VAL A 1 119 ? 36.885 5.858 -54.474 1.00 78.62 119 VAL A N 1
ATOM 907 C CA . VAL A 1 119 ? 36.959 5.294 -53.113 1.00 78.62 119 VAL A CA 1
ATOM 908 C C . VAL A 1 119 ? 36.567 6.347 -52.077 1.00 78.62 119 VAL A C 1
ATOM 910 O O . VAL A 1 119 ? 35.793 6.069 -51.158 1.00 78.62 119 VAL A O 1
ATOM 913 N N . MET A 1 120 ? 37.026 7.584 -52.269 1.00 79.88 120 MET A N 1
ATOM 914 C CA . MET A 1 120 ? 36.689 8.710 -51.400 1.00 79.88 120 MET A CA 1
ATOM 915 C C . MET A 1 120 ? 35.189 9.047 -51.445 1.00 79.88 120 MET A C 1
ATOM 917 O O . MET A 1 120 ? 34.556 9.202 -50.400 1.00 79.88 120 MET A O 1
ATOM 921 N N . GLN A 1 121 ? 34.588 9.098 -52.640 1.00 81.94 121 GLN A N 1
ATOM 922 C CA . GLN A 1 121 ? 33.156 9.366 -52.807 1.00 81.94 121 GLN A CA 1
ATOM 923 C C . GLN A 1 121 ? 32.283 8.271 -52.175 1.00 81.94 121 GLN A C 1
ATOM 925 O O . GLN A 1 121 ? 31.307 8.584 -51.486 1.00 81.94 121 GLN A O 1
ATOM 930 N N . SER A 1 122 ? 32.650 6.998 -52.362 1.00 81.19 122 SER A N 1
ATOM 931 C CA . SER A 1 122 ? 31.957 5.862 -51.744 1.00 81.19 122 SER A CA 1
ATOM 932 C C . SER A 1 122 ? 32.010 5.934 -50.217 1.00 81.19 122 SER A C 1
ATOM 934 O O . SER A 1 122 ? 30.993 5.732 -49.552 1.00 81.19 122 SER A O 1
ATOM 936 N N . ALA A 1 123 ? 33.169 6.280 -49.649 1.00 79.06 123 ALA A N 1
ATOM 937 C CA . ALA A 1 123 ? 33.318 6.429 -48.207 1.00 79.06 123 ALA A CA 1
ATOM 938 C C . ALA A 1 123 ? 32.435 7.557 -47.653 1.00 79.06 123 ALA A C 1
ATOM 940 O O . ALA A 1 123 ? 31.783 7.369 -46.630 1.00 79.06 123 ALA A O 1
ATOM 941 N N . VAL A 1 124 ? 32.328 8.702 -48.340 1.00 82.31 124 VAL A N 1
ATOM 942 C CA . VAL A 1 124 ? 31.428 9.794 -47.916 1.00 82.31 124 VAL A CA 1
ATOM 943 C C . VAL A 1 124 ? 29.956 9.374 -47.960 1.00 82.31 124 VAL A C 1
ATOM 945 O O . VAL A 1 124 ? 29.202 9.689 -47.037 1.00 82.31 124 VAL A O 1
ATOM 948 N N . GLN A 1 125 ? 29.527 8.637 -48.988 1.00 83.56 125 GLN A N 1
ATOM 949 C CA . GLN A 1 125 ? 28.154 8.123 -49.047 1.00 83.56 125 GLN A CA 1
ATOM 950 C C . GLN A 1 125 ? 27.861 7.137 -47.909 1.00 83.56 125 GLN A C 1
ATOM 952 O O . GLN A 1 125 ? 26.815 7.239 -47.262 1.00 83.56 125 GLN A O 1
ATOM 957 N N . GLU A 1 126 ? 28.798 6.234 -47.612 1.00 79.75 126 GLU A N 1
ATOM 958 C CA . GLU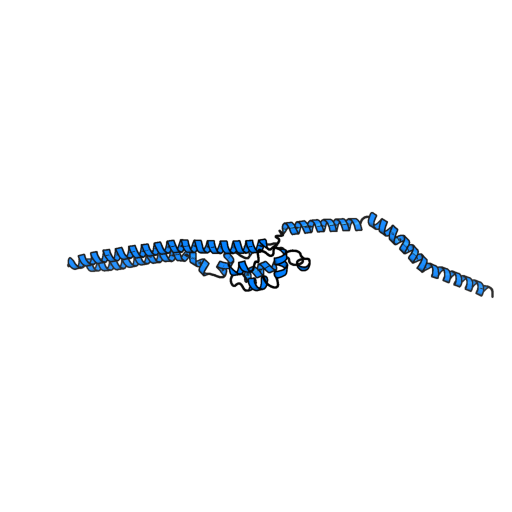 A 1 126 ? 28.674 5.292 -46.498 1.00 79.75 126 GLU A CA 1
ATOM 959 C C . GLU A 1 126 ? 28.623 6.028 -45.148 1.00 79.75 126 GLU A C 1
ATOM 961 O O . GLU A 1 126 ? 27.793 5.711 -44.295 1.00 79.75 126 GLU A O 1
ATOM 966 N N . LEU A 1 127 ? 29.429 7.079 -44.966 1.00 80.81 127 LEU A N 1
ATOM 967 C CA . LEU A 1 127 ? 29.387 7.930 -43.774 1.00 80.81 127 LEU A CA 1
ATOM 968 C C . LEU A 1 127 ? 28.020 8.571 -43.556 1.00 80.81 127 LEU A C 1
ATOM 970 O O . LEU A 1 127 ? 27.528 8.573 -42.425 1.00 80.81 127 LEU A O 1
ATOM 974 N N . LEU A 1 128 ? 27.409 9.101 -44.616 1.00 82.25 128 LEU A N 1
ATOM 975 C CA . LEU A 1 128 ? 26.096 9.738 -44.547 1.00 82.25 128 LEU A CA 1
ATOM 976 C C . LEU A 1 128 ? 24.994 8.727 -44.213 1.00 82.25 128 LEU A C 1
ATOM 978 O O . LEU A 1 128 ? 24.153 9.009 -43.356 1.00 82.25 128 LEU A O 1
ATOM 982 N N . GLN A 1 129 ? 25.023 7.534 -44.814 1.00 82.69 129 GLN A N 1
ATOM 983 C CA . GLN A 1 129 ? 24.077 6.465 -44.478 1.00 82.69 129 GLN A CA 1
ATOM 984 C C . GLN A 1 129 ? 24.230 6.009 -43.028 1.00 82.69 129 GLN A C 1
ATOM 986 O O . GLN A 1 129 ? 23.250 5.921 -42.286 1.00 82.69 129 GLN A O 1
ATOM 991 N N . VAL A 1 130 ? 25.468 5.768 -42.600 1.00 80.44 130 VAL A N 1
ATOM 992 C CA . VAL A 1 130 ? 25.764 5.320 -41.243 1.00 80.44 130 VAL A CA 1
ATOM 993 C C . VAL A 1 130 ? 25.381 6.413 -40.236 1.00 80.44 130 VAL A C 1
ATOM 995 O O . VAL A 1 130 ? 24.773 6.109 -39.212 1.00 80.44 130 VAL A O 1
ATOM 998 N N . ALA A 1 131 ? 25.651 7.692 -40.516 1.00 80.38 131 ALA A N 1
ATOM 999 C CA . ALA A 1 131 ? 25.193 8.812 -39.689 1.00 80.38 131 ALA A CA 1
ATOM 1000 C C . ALA A 1 131 ? 23.659 8.881 -39.588 1.00 80.38 131 ALA A C 1
ATOM 1002 O O . ALA A 1 131 ? 23.136 8.966 -38.478 1.00 80.38 131 ALA A O 1
ATOM 1003 N N . SER A 1 132 ? 22.940 8.776 -40.710 1.00 82.81 132 SER A N 1
ATOM 1004 C CA . SER A 1 132 ? 21.471 8.788 -40.738 1.00 82.81 132 SER A CA 1
ATOM 1005 C C . SER A 1 132 ? 20.864 7.649 -39.909 1.00 82.81 132 SER A C 1
ATOM 1007 O O . SER A 1 132 ? 19.988 7.887 -39.074 1.00 82.81 132 SER A O 1
ATOM 1009 N N . PHE A 1 133 ? 21.395 6.429 -40.045 1.00 83.56 133 PHE A N 1
ATOM 1010 C CA . PHE A 1 133 ? 20.936 5.272 -39.276 1.00 83.56 133 PHE A CA 1
ATOM 1011 C C . PHE A 1 133 ? 21.057 5.491 -37.759 1.00 83.56 133 PHE A C 1
ATOM 1013 O O . PHE A 1 133 ? 20.129 5.178 -37.016 1.00 83.56 133 PHE A O 1
ATOM 1020 N N . LYS A 1 134 ? 22.154 6.097 -37.285 1.00 82.94 134 LYS A N 1
ATOM 1021 C CA . LYS A 1 134 ? 22.352 6.406 -35.853 1.00 82.94 134 LYS A CA 1
ATOM 1022 C C . LYS A 1 134 ? 21.360 7.430 -35.321 1.00 82.94 134 LYS A C 1
ATOM 1024 O O . LYS A 1 134 ? 20.903 7.315 -34.188 1.00 82.94 134 LYS A O 1
ATOM 1029 N N . PHE A 1 135 ? 21.029 8.438 -36.126 1.00 84.31 135 PHE A N 1
ATOM 1030 C CA . PHE A 1 135 ? 20.014 9.406 -35.729 1.00 84.31 135 PHE A CA 1
ATOM 1031 C C . PHE A 1 135 ? 18.653 8.726 -35.575 1.00 84.31 135 PHE A C 1
ATOM 1033 O O . PHE A 1 135 ? 17.971 8.966 -34.582 1.00 84.31 135 PHE A O 1
ATOM 1040 N N . TRP A 1 136 ? 18.291 7.812 -36.480 1.00 86.38 136 TRP A N 1
ATOM 1041 C CA . TRP A 1 136 ? 17.029 7.079 -36.373 1.00 86.38 136 TRP A CA 1
ATOM 1042 C C . TRP A 1 136 ? 16.985 6.134 -35.166 1.00 86.38 136 TRP A C 1
ATOM 1044 O O . TRP A 1 136 ? 15.989 6.109 -34.442 1.00 86.38 136 TRP A O 1
ATOM 1054 N N . THR A 1 137 ? 18.070 5.403 -34.885 1.00 84.12 137 THR A N 1
ATOM 1055 C CA . THR A 1 137 ? 18.139 4.529 -33.701 1.00 84.12 137 THR A CA 1
ATOM 1056 C C . THR A 1 137 ? 18.097 5.322 -32.393 1.00 84.12 137 THR A C 1
ATOM 1058 O O . THR A 1 137 ? 17.454 4.886 -31.438 1.00 84.12 137 THR A O 1
ATOM 1061 N N . SER A 1 138 ? 18.697 6.515 -32.356 1.00 86.75 138 SER A N 1
ATOM 1062 C CA . SER A 1 138 ? 18.617 7.428 -31.211 1.00 86.75 138 SER A CA 1
ATOM 1063 C C . SER A 1 138 ? 17.203 7.978 -30.997 1.00 86.75 138 SER A C 1
ATOM 1065 O O . SER A 1 138 ? 16.686 7.932 -29.879 1.00 86.75 138 SER A O 1
ATOM 1067 N N . ILE A 1 139 ? 16.525 8.413 -32.067 1.00 88.88 139 ILE A N 1
ATOM 1068 C CA . ILE A 1 139 ? 15.127 8.874 -32.015 1.00 88.88 139 ILE A CA 1
ATOM 1069 C C . ILE A 1 139 ? 14.212 7.754 -31.516 1.00 88.88 139 ILE A C 1
ATOM 1071 O O . ILE A 1 139 ? 13.392 7.984 -30.627 1.00 88.88 139 ILE A O 1
ATOM 1075 N N . ALA A 1 140 ? 14.375 6.534 -32.032 1.00 87.25 140 ALA A N 1
ATOM 1076 C CA . ALA A 1 140 ? 13.606 5.377 -31.585 1.00 87.25 140 ALA A CA 1
ATOM 1077 C C . ALA A 1 140 ? 13.861 5.057 -30.100 1.00 87.25 140 ALA A C 1
ATOM 1079 O O . ALA A 1 140 ? 12.912 4.799 -29.355 1.00 87.25 140 ALA A O 1
ATOM 1080 N N . GLY A 1 141 ? 15.119 5.125 -29.648 1.00 87.19 141 GLY A N 1
ATOM 1081 C CA . GLY A 1 141 ? 15.489 4.938 -28.243 1.00 87.19 141 GLY A CA 1
ATOM 1082 C C . GLY A 1 141 ? 14.870 5.993 -27.322 1.00 87.19 141 GLY A C 1
ATOM 1083 O O . GLY A 1 141 ? 14.300 5.653 -26.283 1.00 87.19 141 GLY A O 1
ATOM 1084 N N . LEU A 1 142 ? 14.900 7.266 -27.726 1.00 89.81 142 LEU A N 1
ATOM 1085 C CA . LEU A 1 142 ? 14.283 8.364 -26.983 1.00 89.81 142 LEU A CA 1
ATOM 1086 C C . LEU A 1 142 ? 12.755 8.241 -26.947 1.00 89.81 142 LEU A C 1
ATOM 1088 O O . LEU A 1 142 ? 12.160 8.349 -25.877 1.00 89.81 142 LEU A O 1
ATOM 1092 N N . ALA A 1 143 ? 12.117 7.975 -28.088 1.00 89.44 143 ALA A N 1
ATOM 1093 C CA . ALA A 1 143 ? 10.669 7.806 -28.170 1.00 89.44 143 ALA A CA 1
ATOM 1094 C C . ALA A 1 143 ? 10.198 6.648 -27.279 1.00 89.44 143 ALA A C 1
ATOM 1096 O O . ALA A 1 143 ? 9.282 6.813 -26.472 1.00 89.44 143 ALA A O 1
ATOM 1097 N N . THR A 1 144 ? 10.884 5.503 -27.354 1.00 89.06 144 THR A N 1
ATOM 1098 C CA . THR A 1 144 ? 10.602 4.337 -26.505 1.00 89.06 144 THR A CA 1
ATOM 1099 C C . THR A 1 144 ? 10.806 4.669 -25.029 1.00 89.06 144 THR A C 1
ATOM 1101 O O . THR A 1 144 ? 9.970 4.315 -24.200 1.00 89.06 144 THR A O 1
ATOM 1104 N N . SER A 1 145 ? 11.869 5.404 -24.693 1.00 91.19 145 SER A N 1
ATOM 1105 C CA . SER A 1 145 ? 12.129 5.854 -23.326 1.00 91.19 145 SER A CA 1
ATOM 1106 C C . SER A 1 145 ? 11.007 6.737 -22.775 1.00 91.19 145 SER A C 1
ATOM 1108 O O . SER A 1 145 ? 10.549 6.502 -21.656 1.00 91.19 145 SER A O 1
ATOM 1110 N N . ILE A 1 146 ? 10.532 7.715 -23.551 1.00 89.25 146 ILE A N 1
ATOM 1111 C CA . ILE A 1 146 ? 9.455 8.622 -23.135 1.00 89.25 146 ILE A CA 1
ATOM 1112 C C . ILE A 1 146 ? 8.160 7.839 -22.911 1.00 89.25 146 ILE A C 1
ATOM 1114 O O . ILE A 1 146 ? 7.529 7.976 -21.861 1.00 89.25 146 ILE A O 1
ATOM 1118 N N . VAL A 1 147 ? 7.783 6.982 -23.864 1.00 91.88 147 VAL A N 1
ATOM 1119 C CA . VAL A 1 147 ? 6.579 6.144 -23.750 1.00 91.88 147 VAL A CA 1
ATOM 1120 C C . VAL A 1 147 ? 6.669 5.247 -22.518 1.00 91.88 147 VAL A C 1
ATOM 1122 O O . VAL A 1 147 ? 5.724 5.180 -21.730 1.00 91.88 147 VAL A O 1
ATOM 1125 N N . PHE A 1 148 ? 7.819 4.612 -22.294 1.00 91.00 148 PHE A N 1
ATOM 1126 C CA . PHE A 1 148 ? 8.041 3.757 -21.134 1.00 91.00 148 PHE A CA 1
ATOM 1127 C C . PHE A 1 148 ? 8.003 4.541 -19.809 1.00 91.00 148 PHE A C 1
ATOM 1129 O O . PHE A 1 148 ? 7.398 4.085 -18.834 1.00 91.00 148 PHE A O 1
ATOM 1136 N N . ALA A 1 149 ? 8.589 5.741 -19.751 1.00 90.12 149 ALA A N 1
ATOM 1137 C CA . ALA A 1 149 ? 8.536 6.613 -18.574 1.00 90.12 149 ALA A CA 1
ATOM 1138 C C . ALA A 1 149 ? 7.099 7.012 -18.212 1.00 90.12 149 ALA A C 1
ATOM 1140 O O . ALA A 1 149 ? 6.715 6.983 -17.043 1.00 90.12 149 ALA A O 1
ATOM 1141 N N . LEU A 1 150 ? 6.286 7.367 -19.208 1.00 91.00 150 LEU A N 1
ATOM 1142 C CA . LEU A 1 150 ? 4.884 7.719 -18.991 1.00 91.00 150 LEU A CA 1
ATOM 1143 C C . LEU A 1 150 ? 4.067 6.501 -18.550 1.00 91.00 150 LEU A C 1
ATOM 1145 O O . LEU A 1 150 ? 3.376 6.567 -17.533 1.00 91.00 150 LEU A O 1
ATOM 1149 N N . ALA A 1 151 ? 4.206 5.373 -19.252 1.00 91.38 151 ALA A N 1
ATOM 1150 C CA . ALA A 1 151 ? 3.502 4.136 -18.929 1.00 91.38 151 ALA A CA 1
ATOM 1151 C C . ALA A 1 151 ? 3.834 3.636 -17.512 1.00 91.38 151 ALA A C 1
ATOM 1153 O O . ALA A 1 151 ? 2.934 3.286 -16.750 1.00 91.38 151 ALA A O 1
ATOM 1154 N N . SER A 1 152 ? 5.113 3.659 -17.123 1.00 90.06 152 SER A N 1
ATOM 1155 C CA . SER A 1 152 ? 5.551 3.267 -15.776 1.00 90.06 152 SER A CA 1
ATOM 1156 C C . SER A 1 152 ? 5.009 4.195 -14.686 1.00 90.06 152 SER A C 1
ATOM 1158 O O . SER A 1 152 ? 4.536 3.707 -13.659 1.00 90.06 152 SER A O 1
ATOM 1160 N N . ARG A 1 153 ? 4.992 5.519 -14.906 1.00 89.31 153 ARG A N 1
ATOM 1161 C CA . ARG A 1 153 ? 4.358 6.472 -13.975 1.00 89.31 153 ARG A CA 1
ATOM 1162 C C . ARG A 1 153 ? 2.869 6.187 -13.809 1.00 89.31 153 ARG A C 1
ATOM 1164 O O . ARG A 1 153 ? 2.384 6.119 -12.682 1.00 89.31 153 ARG A O 1
ATOM 1171 N N . TRP A 1 154 ? 2.157 5.979 -14.913 1.00 92.50 154 TRP A N 1
ATOM 1172 C CA . TRP A 1 154 ? 0.724 5.680 -14.891 1.00 92.50 154 TRP A CA 1
ATOM 1173 C C . TRP A 1 154 ? 0.437 4.362 -14.177 1.00 92.50 154 TRP A C 1
ATOM 1175 O O . TRP A 1 154 ? -0.500 4.277 -13.386 1.00 92.50 154 TRP A O 1
ATOM 1185 N N . PHE A 1 155 ? 1.279 3.353 -14.392 1.00 90.44 155 PHE A N 1
ATOM 1186 C CA . PHE A 1 155 ? 1.185 2.072 -13.707 1.00 90.44 155 PHE A CA 1
ATOM 1187 C C . PHE A 1 155 ? 1.348 2.208 -12.185 1.00 90.44 155 PHE A C 1
ATOM 1189 O O . PHE A 1 155 ? 0.563 1.631 -11.435 1.00 90.44 155 PHE A O 1
ATOM 1196 N N . VAL A 1 156 ? 2.312 3.009 -11.714 1.00 89.75 156 VAL A N 1
ATOM 1197 C CA . VAL A 1 156 ? 2.501 3.264 -10.273 1.00 89.75 156 VAL A CA 1
ATOM 1198 C C . VAL A 1 156 ? 1.297 3.996 -9.676 1.00 89.75 156 VAL A C 1
ATOM 1200 O O . VAL A 1 156 ? 0.771 3.545 -8.660 1.00 89.75 156 VAL A O 1
ATOM 1203 N N . ILE A 1 157 ? 0.810 5.055 -10.332 1.00 91.50 157 ILE A N 1
ATOM 1204 C CA . ILE A 1 157 ? -0.382 5.805 -9.892 1.00 91.50 157 ILE A CA 1
ATOM 1205 C C . ILE A 1 157 ? -1.609 4.887 -9.827 1.00 91.50 157 ILE A C 1
ATOM 1207 O O . ILE A 1 157 ? -2.418 4.968 -8.900 1.00 91.50 157 ILE A O 1
ATOM 1211 N N . TRP A 1 158 ? -1.749 3.984 -10.799 1.00 92.94 158 TRP A N 1
ATOM 1212 C CA . TRP A 1 158 ? -2.834 3.010 -10.824 1.00 92.94 158 TRP A CA 1
ATOM 1213 C C . TRP A 1 158 ? -2.752 2.021 -9.654 1.00 92.94 158 TRP A C 1
ATOM 1215 O O . TRP A 1 158 ? -3.771 1.755 -9.016 1.00 92.94 158 TRP A O 1
ATOM 1225 N N . ILE A 1 159 ? -1.557 1.510 -9.333 1.00 90.81 159 ILE A N 1
ATOM 1226 C CA . ILE A 1 159 ? -1.340 0.638 -8.167 1.00 90.81 159 ILE A CA 1
ATOM 1227 C C . ILE A 1 159 ? -1.686 1.370 -6.871 1.00 90.81 159 ILE A C 1
ATOM 1229 O O . ILE A 1 159 ? -2.410 0.820 -6.041 1.00 90.81 159 ILE A O 1
ATOM 1233 N N . GLU A 1 160 ? -1.187 2.593 -6.706 1.00 91.56 160 GLU A N 1
ATOM 1234 C CA . GLU A 1 160 ? -1.443 3.422 -5.529 1.00 91.56 160 GLU A CA 1
ATOM 1235 C C . GLU A 1 160 ? -2.940 3.673 -5.356 1.00 91.56 160 GLU A C 1
ATOM 1237 O O . GLU A 1 160 ? -3.508 3.365 -4.314 1.00 91.56 160 GLU A O 1
ATOM 1242 N N . SER A 1 161 ? -3.619 4.082 -6.428 1.00 92.06 161 SER A N 1
ATOM 1243 C CA . SER A 1 161 ? -5.071 4.274 -6.430 1.00 92.06 161 SER A CA 1
ATOM 1244 C C . SER A 1 161 ? -5.832 2.986 -6.100 1.00 92.06 161 SER A C 1
ATOM 1246 O O . SER A 1 161 ? -6.861 3.021 -5.426 1.00 92.06 161 SER A O 1
ATOM 1248 N N . ALA A 1 162 ? -5.362 1.830 -6.577 1.00 91.19 162 ALA A N 1
ATOM 1249 C CA . ALA A 1 162 ? -5.990 0.544 -6.295 1.00 91.19 162 ALA A CA 1
ATOM 1250 C C . ALA A 1 162 ? -5.807 0.105 -4.832 1.00 91.19 162 ALA A C 1
ATOM 1252 O O . ALA A 1 162 ? -6.731 -0.489 -4.274 1.00 91.19 162 ALA A O 1
ATOM 1253 N N . LEU A 1 163 ? -4.652 0.401 -4.225 1.00 92.31 163 LEU A N 1
ATOM 1254 C CA . LEU A 1 163 ? -4.391 0.206 -2.797 1.00 92.31 163 LEU A CA 1
ATOM 1255 C C . LEU A 1 163 ? -5.255 1.136 -1.948 1.00 92.31 163 LEU A C 1
ATOM 1257 O O . LEU A 1 163 ? -5.959 0.654 -1.069 1.00 92.31 163 LEU A O 1
ATOM 1261 N N . THR A 1 164 ? -5.265 2.436 -2.250 1.00 92.38 164 THR A N 1
ATOM 1262 C CA . THR A 1 164 ? -6.060 3.430 -1.516 1.00 92.38 164 THR A CA 1
ATOM 1263 C C . THR A 1 164 ? -7.533 3.052 -1.512 1.00 92.38 164 THR A C 1
ATOM 1265 O O . THR A 1 164 ? -8.132 2.958 -0.449 1.00 92.38 164 THR A O 1
ATOM 1268 N N . ARG A 1 165 ? -8.095 2.699 -2.675 1.00 91.19 165 ARG A N 1
ATOM 1269 C CA . ARG A 1 165 ? -9.488 2.231 -2.771 1.00 91.19 165 ARG A CA 1
ATOM 1270 C C . ARG A 1 165 ? -9.747 0.948 -1.987 1.00 91.19 165 ARG A C 1
ATOM 1272 O O . ARG A 1 165 ? -10.845 0.758 -1.484 1.00 91.19 165 ARG A O 1
ATOM 1279 N N . PHE A 1 166 ? -8.777 0.037 -1.924 1.00 91.81 166 PHE A N 1
ATOM 1280 C CA . PHE A 1 166 ? -8.899 -1.170 -1.109 1.00 91.81 166 PHE A CA 1
ATOM 1281 C C . PHE A 1 166 ? -8.909 -0.831 0.390 1.00 91.81 166 PHE A C 1
ATOM 1283 O O . PHE A 1 166 ? -9.722 -1.381 1.125 1.00 91.81 166 PHE A O 1
ATOM 1290 N N . CYS A 1 167 ? -8.055 0.094 0.829 1.00 92.25 167 CYS A N 1
ATOM 1291 C CA . CYS A 1 167 ? -8.029 0.574 2.207 1.00 92.25 167 CYS A CA 1
ATOM 1292 C C . CYS A 1 167 ? -9.314 1.324 2.574 1.00 92.25 167 CYS A C 1
ATOM 1294 O O . CYS A 1 167 ? -9.873 1.052 3.626 1.00 92.25 167 CYS A O 1
ATOM 1296 N N . GLU A 1 168 ? -9.829 2.185 1.694 1.00 90.69 168 GLU A N 1
ATOM 1297 C CA . GLU A 1 168 ? -11.132 2.844 1.867 1.00 90.69 168 GLU A CA 1
ATOM 1298 C C . GLU A 1 168 ? -12.272 1.822 1.968 1.00 90.69 168 GLU A C 1
ATOM 1300 O O . GLU A 1 168 ? -13.149 1.952 2.815 1.00 90.69 168 GLU A O 1
ATOM 1305 N N . ASP A 1 169 ? -12.258 0.780 1.127 1.00 90.12 169 ASP A N 1
ATOM 1306 C CA . ASP A 1 169 ? -13.246 -0.300 1.192 1.00 90.12 169 ASP A CA 1
ATOM 1307 C C . ASP A 1 169 ? -13.182 -1.053 2.524 1.00 90.12 169 ASP A C 1
ATOM 1309 O O . ASP A 1 169 ? -14.226 -1.443 3.039 1.00 90.12 169 ASP A O 1
ATOM 1313 N N . ALA A 1 170 ? -11.981 -1.263 3.066 1.00 90.19 170 ALA A N 1
ATOM 1314 C CA . ALA A 1 170 ? -11.783 -1.893 4.364 1.00 90.19 170 ALA A CA 1
ATOM 1315 C C . ALA A 1 170 ? -12.228 -0.977 5.513 1.00 90.19 170 ALA A C 1
ATOM 1317 O O . ALA A 1 170 ? -12.982 -1.420 6.373 1.00 90.19 170 ALA A O 1
ATOM 1318 N N . GLU A 1 171 ? -11.823 0.298 5.503 1.00 90.31 171 GLU A N 1
ATOM 1319 C CA . GLU A 1 171 ? -12.231 1.295 6.504 1.00 90.31 171 GLU A CA 1
ATOM 1320 C C . GLU A 1 171 ? -13.749 1.455 6.543 1.00 90.31 171 GLU A C 1
ATOM 1322 O O . GLU A 1 171 ? -14.316 1.541 7.617 1.00 90.31 171 GLU A O 1
ATOM 1327 N N . HIS A 1 172 ? -14.438 1.426 5.402 1.00 88.88 172 HIS A N 1
ATOM 1328 C CA . HIS A 1 172 ? -15.896 1.580 5.369 1.00 88.88 172 HIS A CA 1
ATOM 1329 C C . HIS A 1 172 ? -16.661 0.377 5.964 1.00 88.88 172 HIS A C 1
ATOM 1331 O O . HIS A 1 172 ? -17.878 0.443 6.144 1.00 88.88 172 HIS A O 1
ATOM 1337 N N . GLN A 1 173 ? -15.990 -0.751 6.206 1.00 89.38 173 GLN A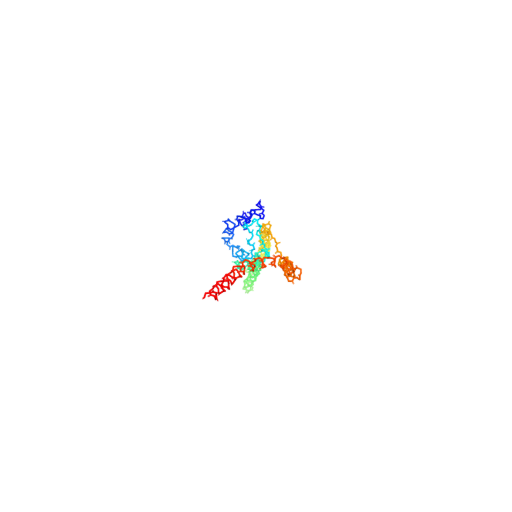 N 1
ATOM 1338 C CA . GLN A 1 173 ? -16.570 -1.912 6.892 1.00 89.38 173 GLN A CA 1
ATOM 1339 C C . GLN A 1 173 ? -16.189 -1.975 8.378 1.00 89.38 173 GLN A C 1
ATOM 1341 O O . GLN A 1 173 ? -16.633 -2.882 9.080 1.00 89.38 173 GLN A O 1
ATOM 1346 N N . LEU A 1 174 ? -15.355 -1.044 8.842 1.00 90.38 174 LEU A N 1
ATOM 1347 C CA . LEU A 1 174 ? -14.810 -0.999 10.190 1.00 90.38 174 LEU A CA 1
ATOM 1348 C C . LEU A 1 174 ? -15.230 0.300 10.867 1.00 90.38 174 LEU A C 1
ATOM 1350 O O . LEU A 1 174 ? -15.324 1.353 10.240 1.00 90.38 174 LEU A O 1
ATOM 1354 N N . LYS A 1 175 ? -15.416 0.244 12.179 1.00 90.38 175 LYS A N 1
ATOM 1355 C CA . LYS A 1 175 ? -15.675 1.448 12.957 1.00 90.38 175 LYS A CA 1
ATOM 1356 C C . LYS A 1 175 ? -14.350 2.057 13.402 1.00 90.38 175 LYS A C 1
ATOM 1358 O O . LYS A 1 175 ? -13.645 1.494 14.240 1.00 90.38 175 LYS A O 1
ATOM 1363 N N . TYR A 1 176 ? -14.012 3.226 12.864 1.00 89.31 176 TYR A N 1
ATOM 1364 C CA . TYR A 1 176 ? -12.792 3.920 13.268 1.00 89.31 176 TYR A CA 1
ATOM 1365 C C . TYR A 1 176 ? -12.939 4.531 14.665 1.00 89.31 176 TYR A C 1
ATOM 1367 O O . TYR A 1 176 ? -13.678 5.498 14.864 1.00 89.31 176 TYR A O 1
ATOM 1375 N N . SER A 1 177 ? -12.177 4.000 15.618 1.00 86.38 177 SER A N 1
ATOM 1376 C CA . SER A 1 177 ? -12.087 4.501 16.989 1.00 86.38 177 SER A CA 1
ATOM 1377 C C . SER A 1 177 ? -10.694 5.063 17.215 1.00 86.38 177 SER A C 1
ATOM 1379 O O . SER A 1 177 ? -9.733 4.324 17.415 1.00 86.38 177 SER A O 1
ATOM 1381 N N . SER A 1 178 ? -10.556 6.390 17.189 1.00 85.81 178 SER A N 1
ATOM 1382 C CA . SER A 1 178 ? -9.239 7.006 17.370 1.00 85.81 178 SER A CA 1
ATOM 1383 C C . SER A 1 178 ? -8.666 6.679 18.759 1.00 85.81 178 SER A C 1
ATOM 1385 O O . SER A 1 178 ? -9.424 6.676 19.737 1.00 85.81 178 SER A O 1
ATOM 1387 N N . PRO A 1 179 ? -7.341 6.485 18.899 1.00 81.94 179 PRO A N 1
ATOM 1388 C CA . PRO A 1 179 ? -6.718 6.243 20.202 1.00 81.94 179 PRO A CA 1
ATOM 1389 C C . PRO A 1 179 ? -7.054 7.329 21.231 1.00 81.94 179 PRO A C 1
ATOM 1391 O O . PRO A 1 179 ? -7.313 7.030 22.392 1.00 81.94 179 PRO A O 1
ATOM 1394 N N . ASN A 1 180 ? -7.158 8.585 20.786 1.00 82.88 180 ASN A N 1
ATOM 1395 C CA . ASN A 1 180 ? -7.552 9.708 21.637 1.00 82.88 180 ASN A CA 1
ATOM 1396 C C . ASN A 1 180 ? -8.995 9.578 22.135 1.00 82.88 180 ASN A C 1
ATOM 1398 O O . ASN A 1 180 ? -9.272 9.886 23.289 1.00 82.88 180 ASN A O 1
ATOM 1402 N N . SER A 1 181 ? -9.916 9.102 21.291 1.00 82.69 181 SER A N 1
ATOM 1403 C CA . SER A 1 181 ? -11.300 8.859 21.708 1.00 82.69 181 SER A CA 1
ATOM 1404 C C . SER A 1 181 ? -11.407 7.708 22.709 1.00 82.69 181 SER A C 1
ATOM 1406 O O . SER A 1 181 ? -12.211 7.778 23.635 1.00 82.69 181 SER A O 1
ATOM 1408 N N . ILE A 1 182 ? -10.566 6.679 22.568 1.00 84.50 182 ILE A N 1
ATOM 1409 C CA . ILE A 1 182 ? -10.482 5.572 23.526 1.00 84.50 182 ILE A CA 1
ATOM 1410 C C . ILE A 1 182 ? -9.915 6.078 24.855 1.00 84.50 182 ILE A C 1
ATOM 1412 O O . ILE A 1 182 ? -10.502 5.813 25.900 1.00 84.50 182 ILE A O 1
ATOM 1416 N N . ALA A 1 183 ? -8.838 6.867 24.824 1.00 85.69 183 ALA A N 1
ATOM 1417 C CA . ALA A 1 183 ? -8.255 7.473 26.019 1.00 85.69 183 ALA A CA 1
ATOM 1418 C C . ALA A 1 183 ? -9.242 8.410 26.735 1.00 85.69 183 ALA A C 1
ATOM 1420 O O . ALA A 1 183 ? -9.355 8.361 27.956 1.00 85.69 183 ALA A O 1
ATOM 1421 N N . ALA A 1 184 ? -10.004 9.214 25.988 1.00 87.25 184 ALA A N 1
ATOM 1422 C CA . ALA A 1 184 ? -11.044 10.073 26.550 1.00 87.25 184 ALA A CA 1
ATOM 1423 C C . ALA A 1 184 ? -12.156 9.256 27.229 1.00 87.25 184 ALA A C 1
ATOM 1425 O O . ALA A 1 184 ? -12.539 9.563 28.355 1.00 87.25 184 ALA A O 1
ATOM 1426 N N . LYS A 1 185 ? -12.628 8.172 26.594 1.00 86.94 185 LYS A N 1
ATOM 1427 C CA . LYS A 1 185 ? -13.594 7.247 27.212 1.00 86.94 185 LYS A CA 1
ATOM 1428 C C . LYS A 1 185 ? -13.026 6.596 28.474 1.00 86.94 185 LYS A C 1
ATOM 1430 O O . LYS A 1 185 ? -13.723 6.522 29.476 1.00 86.94 185 LYS A O 1
ATOM 1435 N N . ALA A 1 186 ? -11.770 6.151 28.443 1.00 86.81 186 ALA A N 1
ATOM 1436 C CA . ALA A 1 186 ? -11.108 5.564 29.606 1.00 86.81 186 ALA A CA 1
ATOM 1437 C C . ALA A 1 186 ? -10.973 6.572 30.758 1.00 86.81 186 ALA A C 1
ATOM 1439 O O . ALA A 1 186 ? -11.152 6.206 31.917 1.00 86.81 186 ALA A O 1
ATOM 1440 N N . PHE A 1 187 ? -10.710 7.844 30.446 1.00 91.69 187 PHE A N 1
ATOM 1441 C CA . PHE A 1 187 ? -10.655 8.917 31.434 1.00 91.69 187 PHE A CA 1
ATOM 1442 C C . PHE A 1 187 ? -12.018 9.177 32.088 1.00 91.69 187 PHE A C 1
ATOM 1444 O O . PHE A 1 187 ? -12.085 9.268 33.312 1.00 91.69 187 PHE A O 1
ATOM 1451 N N . GLU A 1 188 ? -13.101 9.243 31.306 1.00 92.25 188 GLU A N 1
ATOM 1452 C CA . GLU A 1 188 ? -14.463 9.380 31.850 1.00 92.25 188 GLU A CA 1
ATOM 1453 C C . GLU A 1 188 ? -14.853 8.169 32.707 1.00 92.25 188 GLU A C 1
ATOM 1455 O O . GLU A 1 188 ? -15.273 8.341 33.846 1.00 92.25 188 GLU A O 1
ATOM 1460 N N . VAL A 1 189 ? -14.596 6.941 32.242 1.00 91.38 189 VAL A N 1
ATOM 1461 C CA . VAL A 1 189 ? -14.831 5.730 33.053 1.00 91.38 189 VAL A CA 1
ATOM 1462 C C . VAL A 1 189 ? -14.024 5.772 34.358 1.00 91.38 189 VAL A C 1
ATOM 1464 O O . VAL A 1 189 ? -14.539 5.424 35.418 1.00 91.38 189 VAL A O 1
ATOM 1467 N N . GLY A 1 190 ? -12.773 6.235 34.316 1.00 92.19 190 GLY A N 1
ATOM 1468 C CA . GLY A 1 190 ? -11.951 6.407 35.516 1.00 92.19 190 GLY A CA 1
ATOM 1469 C C . GLY A 1 190 ? -12.492 7.478 36.470 1.00 92.19 190 GLY A C 1
ATOM 1470 O O . GLY A 1 190 ? -12.390 7.337 37.690 1.00 92.19 190 GLY A O 1
ATOM 1471 N N . LYS A 1 191 ? -13.103 8.540 35.937 1.00 93.31 191 LYS A N 1
ATOM 1472 C CA . LYS A 1 191 ? -13.776 9.578 36.723 1.00 93.31 191 LYS A CA 1
ATOM 1473 C C . LYS A 1 191 ? -15.020 9.022 37.417 1.00 93.31 191 LYS A C 1
ATOM 1475 O O . LYS A 1 191 ? -15.165 9.244 38.617 1.00 93.31 191 LYS A O 1
ATOM 1480 N N . ASP A 1 192 ? -15.835 8.248 36.706 1.00 92.69 192 ASP A N 1
ATOM 1481 C CA . ASP A 1 192 ? -17.013 7.581 37.267 1.00 92.69 192 ASP A CA 1
ATOM 1482 C C . ASP A 1 192 ? -16.617 6.601 38.380 1.00 92.69 192 ASP A C 1
ATOM 1484 O O . ASP A 1 192 ? -17.184 6.638 39.471 1.00 92.69 192 ASP A O 1
ATOM 1488 N N . GLN A 1 193 ? -15.580 5.784 38.159 1.00 89.88 193 GLN A N 1
ATOM 1489 C CA . GLN A 1 193 ? -15.041 4.877 39.182 1.00 89.88 193 GLN A CA 1
ATOM 1490 C C . GLN A 1 193 ? -14.544 5.629 40.419 1.00 89.88 193 GLN A C 1
ATOM 1492 O O . GLN A 1 193 ? -14.807 5.221 41.551 1.00 89.88 193 GLN A O 1
ATOM 1497 N N . ARG A 1 194 ? -13.833 6.746 40.226 1.00 92.50 194 ARG A N 1
ATOM 1498 C CA . ARG A 1 194 ? -13.385 7.599 41.332 1.00 92.50 194 ARG A CA 1
ATOM 1499 C C . ARG A 1 194 ? -14.573 8.152 42.115 1.00 92.50 194 ARG A C 1
ATOM 1501 O O . ARG A 1 194 ? -14.515 8.202 43.342 1.00 92.50 194 ARG A O 1
ATOM 1508 N N . ASP A 1 195 ? -15.616 8.596 41.427 1.00 89.88 195 ASP A N 1
ATOM 1509 C CA . ASP A 1 195 ? -16.784 9.198 42.065 1.00 89.88 195 ASP A CA 1
ATOM 1510 C C . ASP A 1 195 ? -17.603 8.139 42.829 1.00 89.88 195 ASP A C 1
ATOM 1512 O O . ASP A 1 195 ? -17.975 8.384 43.977 1.00 89.88 195 ASP A O 1
ATOM 1516 N N . GLN A 1 196 ? -17.733 6.920 42.293 1.00 88.62 196 GLN A N 1
ATOM 1517 C CA . GLN A 1 196 ? -18.269 5.760 43.022 1.00 88.62 196 GLN A CA 1
ATOM 1518 C C . GLN A 1 196 ? -17.438 5.425 44.269 1.00 88.62 196 GLN A C 1
ATOM 1520 O O . GLN A 1 196 ? -17.984 5.182 45.345 1.00 88.62 196 GLN A O 1
ATOM 1525 N N . LEU A 1 197 ? -16.106 5.456 44.164 1.00 87.56 197 LEU A N 1
ATOM 1526 C CA . LEU A 1 197 ? -15.227 5.174 45.300 1.00 87.56 197 LEU A CA 1
ATOM 1527 C C . LEU A 1 197 ? -15.338 6.247 46.394 1.00 87.56 197 LEU A C 1
ATOM 1529 O O . LEU A 1 197 ? -15.249 5.932 47.581 1.00 87.56 197 LEU A O 1
ATOM 1533 N N . LYS A 1 198 ? -15.563 7.511 46.018 1.00 88.38 198 LYS A N 1
ATOM 1534 C CA . LYS A 1 198 ? -15.868 8.592 46.968 1.00 88.38 198 LYS A CA 1
ATOM 1535 C C . LYS A 1 198 ? -17.225 8.403 47.632 1.00 88.38 198 LYS A C 1
ATOM 1537 O O . LYS A 1 198 ? -17.344 8.695 48.816 1.00 88.38 198 LYS A O 1
ATOM 1542 N N . GLU A 1 199 ? -18.226 7.921 46.901 1.00 85.81 199 GLU A N 1
ATOM 1543 C CA . GLU A 1 199 ? -19.535 7.615 47.476 1.00 85.81 199 GLU A CA 1
ATOM 1544 C C . GLU A 1 199 ? -19.434 6.494 48.517 1.00 85.81 199 GLU A C 1
ATOM 1546 O O . GLU A 1 199 ? -19.941 6.661 49.625 1.00 85.81 199 GLU A O 1
ATOM 1551 N N . ILE A 1 200 ? -18.710 5.410 48.219 1.00 83.38 200 ILE A N 1
ATOM 1552 C CA . ILE A 1 200 ? -18.466 4.313 49.173 1.00 83.38 200 ILE A CA 1
ATOM 1553 C C . ILE A 1 200 ? -17.718 4.811 50.418 1.00 83.38 200 ILE A C 1
ATOM 1555 O O . ILE A 1 200 ? -18.050 4.428 51.533 1.00 83.38 200 ILE A O 1
ATOM 1559 N N . ASN A 1 201 ? -16.731 5.694 50.246 1.00 76.44 201 ASN A N 1
ATOM 1560 C CA . ASN A 1 201 ? -15.978 6.273 51.364 1.00 76.44 201 ASN A CA 1
ATOM 1561 C C . ASN A 1 201 ? -16.687 7.451 52.048 1.00 76.44 201 ASN A C 1
ATOM 1563 O O . ASN A 1 201 ? -16.105 8.081 52.928 1.00 76.44 201 ASN A O 1
ATOM 1567 N N . SER A 1 202 ? -17.910 7.795 51.643 1.00 83.56 202 SER A N 1
ATOM 1568 C CA . SER A 1 202 ? -18.625 8.917 52.240 1.00 83.56 202 SER A CA 1
ATOM 1569 C C . SER A 1 202 ? -19.214 8.541 53.597 1.00 83.56 202 SER A C 1
ATOM 1571 O O . SER A 1 202 ? -19.764 7.452 53.773 1.00 83.56 202 SER A O 1
ATOM 1573 N N . ASP A 1 203 ? -19.214 9.496 54.530 1.00 78.94 203 ASP A N 1
ATOM 1574 C CA . ASP A 1 203 ? -19.886 9.361 55.831 1.00 78.94 203 ASP A CA 1
ATOM 1575 C C . ASP A 1 203 ? -21.357 8.945 55.674 1.00 78.94 203 ASP A C 1
ATOM 1577 O O . ASP A 1 203 ? -21.916 8.233 56.503 1.00 78.94 203 ASP A O 1
ATOM 1581 N N . ARG A 1 204 ? -21.988 9.328 54.555 1.00 76.25 204 ARG A N 1
ATOM 1582 C CA . ARG A 1 204 ? -23.363 8.954 54.218 1.00 76.25 204 ARG A CA 1
ATOM 1583 C C . ARG A 1 204 ? -23.518 7.464 53.909 1.00 76.25 204 ARG A C 1
ATOM 1585 O O . ARG A 1 204 ? -24.553 6.897 54.257 1.00 76.25 204 ARG A O 1
ATOM 1592 N N . TYR A 1 205 ? -22.545 6.839 53.246 1.00 82.12 205 TYR A N 1
ATOM 1593 C CA . TYR A 1 205 ? -22.545 5.391 53.031 1.00 82.12 205 TYR A CA 1
ATOM 1594 C C . TYR A 1 205 ? -22.377 4.658 54.363 1.00 82.12 205 TYR A C 1
ATOM 1596 O O . TYR A 1 205 ? -23.178 3.778 54.668 1.00 82.12 205 TYR A O 1
ATOM 1604 N N . PHE A 1 206 ? -21.423 5.082 55.198 1.00 83.75 206 PHE A N 1
ATOM 1605 C CA . PHE A 1 206 ? -21.211 4.488 56.521 1.00 83.75 206 PHE A CA 1
ATOM 1606 C C . PHE A 1 206 ? -22.396 4.682 57.470 1.00 83.75 206 PHE A C 1
ATOM 1608 O O . PHE A 1 206 ? -22.745 3.746 58.178 1.00 83.75 206 PHE A O 1
ATOM 1615 N N . SER A 1 207 ? -23.068 5.836 57.443 1.00 82.75 207 SER A N 1
ATOM 1616 C CA . SER A 1 207 ? -24.295 6.059 58.217 1.00 82.75 207 SER A CA 1
ATOM 1617 C C . SER A 1 207 ? -25.408 5.109 57.778 1.00 82.75 207 SER A C 1
ATOM 1619 O O . SER A 1 207 ? -25.988 4.437 58.618 1.00 82.75 207 SER A O 1
ATOM 1621 N N . ARG A 1 208 ? -25.664 4.964 56.467 1.00 84.25 208 ARG A N 1
ATOM 1622 C CA . ARG A 1 208 ? -26.674 4.004 55.975 1.00 84.25 208 ARG A CA 1
ATOM 1623 C C . ARG A 1 208 ? -26.296 2.558 56.278 1.00 84.25 208 ARG A C 1
ATOM 1625 O O . ARG A 1 208 ? -27.172 1.739 56.550 1.00 84.25 208 ARG A O 1
ATOM 1632 N N . LEU A 1 209 ? -25.010 2.228 56.194 1.00 86.00 209 LEU A N 1
ATOM 1633 C CA . LEU A 1 209 ? -24.505 0.914 56.565 1.00 86.00 209 LEU A CA 1
ATOM 1634 C C . LEU A 1 209 ? -24.744 0.662 58.057 1.00 86.00 209 LEU A C 1
ATOM 1636 O O . LEU A 1 209 ? -25.278 -0.381 58.399 1.00 86.00 209 LEU A O 1
ATOM 1640 N N . ALA A 1 210 ? -24.438 1.620 58.933 1.00 83.31 210 ALA A N 1
ATOM 1641 C CA . ALA A 1 210 ? -24.713 1.520 60.364 1.00 83.31 210 ALA A CA 1
ATOM 1642 C C . ALA A 1 210 ? -26.219 1.390 60.655 1.00 83.31 210 ALA A C 1
ATOM 1644 O O . ALA A 1 210 ? -26.607 0.512 61.419 1.00 83.31 210 ALA A O 1
ATOM 1645 N N . ASP A 1 211 ? -27.067 2.172 59.985 1.00 86.00 211 ASP A N 1
ATOM 1646 C CA . ASP A 1 211 ? -28.525 2.134 60.167 1.00 86.00 211 ASP A CA 1
ATOM 1647 C C . ASP A 1 211 ? -29.151 0.810 59.695 1.00 86.00 211 ASP A C 1
ATOM 1649 O O . ASP A 1 211 ? -30.141 0.347 60.256 1.00 86.00 211 ASP A O 1
ATOM 1653 N N . SER A 1 212 ? -28.592 0.187 58.652 1.00 84.75 212 SER A N 1
ATOM 1654 C CA . SER A 1 212 ? -29.115 -1.066 58.081 1.00 84.75 212 SER A CA 1
ATOM 1655 C C . SER A 1 212 ? -28.505 -2.323 58.700 1.00 84.75 212 SER A C 1
ATOM 1657 O O . SER A 1 212 ? -29.193 -3.330 58.860 1.00 84.75 212 SER A O 1
ATOM 1659 N N . VAL A 1 213 ? -27.223 -2.277 59.061 1.00 84.19 213 VAL A N 1
ATOM 1660 C CA . VAL A 1 213 ? -26.482 -3.401 59.646 1.00 84.19 213 VAL A CA 1
ATOM 1661 C C . VAL A 1 213 ? -26.602 -3.414 61.169 1.00 84.19 213 VAL A C 1
ATOM 1663 O O . VAL A 1 213 ? -26.634 -4.494 61.752 1.00 84.19 213 VAL A O 1
ATOM 1666 N N . GLY A 1 214 ? -26.735 -2.255 61.818 1.00 84.50 214 GLY A N 1
ATOM 1667 C CA . GLY A 1 214 ? -26.890 -2.129 63.272 1.00 84.50 214 GLY A CA 1
ATOM 1668 C C . GLY A 1 214 ? -28.014 -3.006 63.835 1.00 84.50 214 GLY A C 1
ATOM 1669 O O . GLY A 1 214 ? -27.720 -3.884 64.646 1.00 84.50 214 GLY A O 1
ATOM 1670 N N . PRO A 1 215 ? -29.260 -2.896 63.335 1.00 86.31 215 PRO A N 1
ATOM 1671 C CA . PRO A 1 215 ? -30.372 -3.729 63.796 1.00 86.31 215 PRO A CA 1
ATOM 1672 C C . PRO A 1 215 ? -30.170 -5.227 63.529 1.00 86.31 215 PRO A C 1
ATOM 1674 O O . PRO A 1 215 ? -30.637 -6.068 64.293 1.00 86.31 215 PRO A O 1
ATOM 1677 N N . LEU A 1 216 ? -29.469 -5.586 62.445 1.00 85.00 216 LEU A N 1
ATOM 1678 C CA . LEU A 1 216 ? -29.155 -6.983 62.123 1.00 85.00 216 LEU A CA 1
ATOM 1679 C C . LEU A 1 216 ? -28.120 -7.564 63.092 1.00 85.00 216 LEU A C 1
ATOM 1681 O O . LEU A 1 216 ? -28.242 -8.723 63.487 1.00 85.00 216 LEU A O 1
ATOM 1685 N N . ILE A 1 217 ? -27.124 -6.767 63.489 1.00 84.19 217 ILE A N 1
ATOM 1686 C CA . ILE A 1 217 ? -26.138 -7.145 64.506 1.00 84.19 217 ILE A CA 1
ATOM 1687 C C . ILE A 1 217 ? -26.808 -7.254 65.873 1.00 84.19 217 ILE A C 1
ATOM 1689 O O . ILE A 1 217 ? -26.573 -8.241 66.564 1.00 84.19 217 ILE A O 1
ATOM 1693 N N . GLU A 1 218 ? -27.666 -6.301 66.244 1.00 81.50 218 GLU A N 1
ATOM 1694 C CA . GLU A 1 218 ? -28.435 -6.351 67.493 1.00 81.50 218 GLU A CA 1
ATOM 1695 C C . GLU A 1 218 ? -29.304 -7.611 67.555 1.00 81.50 218 GLU A C 1
ATOM 1697 O O . GLU A 1 218 ? -29.190 -8.383 68.504 1.00 81.50 218 GLU A O 1
ATOM 1702 N N . GLN A 1 219 ? -30.074 -7.910 66.503 1.00 85.88 219 GLN A N 1
ATOM 1703 C CA . GLN A 1 219 ? -30.875 -9.138 66.433 1.00 85.88 219 GLN A CA 1
ATOM 1704 C C . GLN A 1 219 ? -30.025 -10.415 66.448 1.00 85.88 219 GLN A C 1
ATOM 1706 O O . GLN A 1 219 ? -30.426 -11.421 67.039 1.00 85.88 219 GLN A O 1
ATOM 1711 N N . ALA A 1 220 ? -28.864 -10.418 65.786 1.00 81.69 220 ALA A N 1
ATOM 1712 C CA . ALA A 1 220 ? -27.952 -11.558 65.807 1.00 81.69 220 ALA A CA 1
ATOM 1713 C C . ALA A 1 220 ? -27.341 -11.764 67.202 1.00 81.69 220 ALA A C 1
ATOM 1715 O O . ALA A 1 220 ? -27.262 -12.901 67.668 1.00 81.69 220 ALA A O 1
ATOM 1716 N N . MET A 1 221 ? -26.970 -10.680 67.890 1.00 81.38 221 MET A N 1
ATOM 1717 C CA . MET A 1 221 ? -26.505 -10.706 69.276 1.00 81.38 221 MET A CA 1
ATOM 1718 C C . MET A 1 221 ? -27.598 -11.179 70.227 1.00 81.38 221 MET A C 1
ATOM 1720 O O . MET A 1 221 ? -27.339 -12.068 71.030 1.00 81.38 221 MET A O 1
ATOM 1724 N N . GLU A 1 222 ? -28.816 -10.648 70.133 1.00 81.38 222 GLU A N 1
ATOM 1725 C CA . GLU A 1 222 ? -29.942 -11.082 70.965 1.00 81.38 222 GLU A CA 1
ATOM 1726 C C . GLU A 1 222 ? -30.220 -12.576 70.787 1.00 81.38 222 GLU A C 1
ATOM 1728 O O . GLU A 1 222 ? -30.347 -13.305 71.771 1.00 81.38 222 GLU A O 1
ATOM 1733 N N . ARG A 1 223 ? -30.227 -13.074 69.544 1.00 82.62 223 ARG A N 1
ATOM 1734 C CA . ARG A 1 223 ? -30.386 -14.510 69.264 1.00 82.62 223 ARG A CA 1
ATOM 1735 C C . ARG A 1 223 ? -29.228 -15.358 69.786 1.00 82.62 223 ARG A C 1
ATOM 1737 O O . ARG A 1 223 ? -29.465 -16.485 70.210 1.00 82.62 223 ARG A O 1
ATOM 1744 N N . ALA A 1 224 ? -27.998 -14.850 69.755 1.00 80.50 224 ALA A N 1
ATOM 1745 C CA . ALA A 1 224 ? -26.820 -15.570 70.234 1.00 80.50 224 ALA A CA 1
ATOM 1746 C C . ALA A 1 224 ? -26.694 -15.565 71.769 1.00 80.50 224 ALA A C 1
ATOM 1748 O O . ALA A 1 224 ? -26.281 -16.565 72.354 1.00 80.50 224 ALA A O 1
ATOM 1749 N N . PHE A 1 225 ? -27.065 -14.465 72.431 1.00 77.12 225 PHE A N 1
ATOM 1750 C CA . PHE A 1 225 ? -26.920 -14.280 73.878 1.00 77.12 225 PHE A CA 1
ATOM 1751 C C . PHE A 1 225 ? -28.159 -14.683 74.686 1.00 77.12 225 PHE A C 1
ATOM 1753 O O . PHE A 1 225 ? -28.018 -15.031 75.860 1.00 77.12 225 PHE A O 1
ATOM 1760 N N . SER A 1 226 ? -29.354 -14.711 74.084 1.00 75.88 226 SER A N 1
ATOM 1761 C CA . SER A 1 226 ? -30.582 -15.173 74.752 1.00 75.88 226 SER A CA 1
ATOM 1762 C C . SER A 1 226 ? -30.449 -16.589 75.353 1.00 75.88 226 SER A C 1
ATOM 1764 O O . SER A 1 226 ? -30.747 -16.739 76.542 1.00 75.88 226 SER A O 1
ATOM 1766 N N . PRO A 1 227 ? -29.905 -17.601 74.640 1.00 75.69 227 PRO A N 1
ATOM 1767 C CA . PRO A 1 227 ? -29.709 -18.943 75.191 1.00 75.69 227 PRO A CA 1
ATOM 1768 C C . PRO A 1 227 ? -28.743 -18.973 76.383 1.00 75.69 227 PRO A C 1
ATOM 1770 O O . PRO A 1 227 ? -28.990 -19.678 77.362 1.00 75.69 227 PRO A O 1
ATOM 1773 N N . VAL A 1 228 ? -2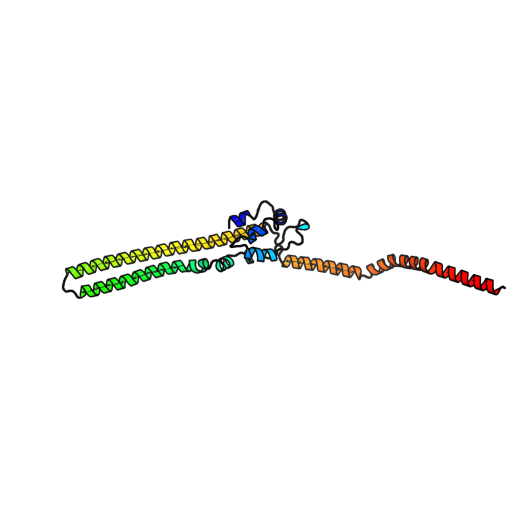7.665 -18.181 76.330 1.00 75.62 228 VAL A N 1
ATOM 1774 C CA . VAL A 1 228 ? -26.637 -18.108 77.384 1.00 75.62 228 VAL A CA 1
ATOM 1775 C C . VAL A 1 228 ? -27.219 -17.521 78.669 1.00 75.62 228 VAL A C 1
ATOM 1777 O O . VAL A 1 228 ? -27.009 -18.075 79.748 1.00 75.62 228 VAL A O 1
ATOM 1780 N N . GLY A 1 229 ? -28.016 -16.454 78.559 1.00 71.38 229 GLY A N 1
ATOM 1781 C CA . GLY A 1 229 ? -28.705 -15.853 79.702 1.00 71.38 229 GLY A CA 1
ATOM 1782 C C . GLY A 1 229 ? -29.700 -16.814 80.357 1.00 71.38 229 GLY A C 1
ATOM 1783 O O . GLY A 1 229 ? -29.708 -16.961 81.579 1.00 71.38 229 GLY A O 1
ATOM 1784 N N . THR A 1 230 ? -30.484 -17.542 79.554 1.00 73.75 230 THR A N 1
ATOM 1785 C CA . THR A 1 230 ? -31.411 -18.555 80.082 1.00 73.75 230 THR A CA 1
ATOM 1786 C C . THR A 1 230 ? -30.698 -19.734 80.740 1.00 73.75 230 THR A C 1
ATOM 1788 O O . THR A 1 230 ? -31.149 -20.188 81.791 1.00 73.75 230 THR A O 1
ATOM 1791 N N . GLN A 1 231 ? -29.574 -20.202 80.181 1.00 74.06 231 GLN A N 1
ATOM 1792 C CA . GLN A 1 231 ? -28.783 -21.298 80.753 1.00 74.06 231 GLN A CA 1
ATOM 1793 C C . GLN A 1 231 ? -28.077 -20.894 82.053 1.00 74.06 231 GLN A C 1
ATOM 1795 O O . GLN A 1 231 ? -28.035 -21.679 82.997 1.00 74.06 231 GLN A O 1
ATOM 1800 N N . MET A 1 232 ? -27.571 -19.660 82.149 1.00 69.69 232 MET A N 1
ATOM 1801 C CA . MET A 1 232 ? -27.004 -19.136 83.397 1.00 69.69 232 MET A CA 1
ATOM 1802 C C . MET A 1 232 ? -28.068 -18.973 84.486 1.00 69.69 232 MET A C 1
ATOM 1804 O O . MET A 1 232 ? -27.818 -19.329 85.636 1.00 69.69 232 MET A O 1
ATOM 1808 N N . GLY A 1 233 ? -29.264 -18.491 84.132 1.00 73.31 233 GLY A N 1
ATOM 1809 C CA . GLY A 1 233 ? -30.389 -18.390 85.065 1.00 73.31 233 GLY A CA 1
ATOM 1810 C C . GLY A 1 233 ? -30.799 -19.751 85.629 1.00 73.31 233 GLY A C 1
ATOM 1811 O O . GLY A 1 233 ? -30.877 -19.912 86.845 1.00 73.31 233 GLY A O 1
ATOM 1812 N N . THR A 1 234 ? -30.953 -20.759 84.763 1.00 74.56 234 THR A N 1
ATOM 1813 C CA . THR A 1 234 ? -31.271 -22.131 85.201 1.00 74.56 234 THR A CA 1
ATOM 1814 C C . THR A 1 234 ? -30.149 -22.760 86.026 1.00 74.56 234 THR A C 1
ATOM 1816 O O . THR A 1 234 ? -30.440 -23.435 87.010 1.00 74.56 234 THR A O 1
ATOM 1819 N N . ALA A 1 235 ? -28.877 -22.516 85.696 1.00 72.25 235 ALA A N 1
ATOM 1820 C CA . ALA A 1 235 ? -27.747 -23.015 86.483 1.00 72.25 235 ALA A CA 1
ATOM 1821 C C . ALA A 1 235 ? -27.688 -22.396 87.894 1.00 72.25 235 ALA A C 1
ATOM 1823 O O . ALA A 1 235 ? -27.432 -23.100 88.870 1.00 72.25 235 ALA A O 1
ATOM 1824 N N . ILE A 1 236 ? -27.965 -21.094 88.026 1.00 74.19 236 ILE A N 1
ATOM 1825 C CA . ILE A 1 236 ? -28.031 -20.407 89.328 1.00 74.19 236 ILE A CA 1
ATOM 1826 C C . ILE A 1 236 ? -29.229 -20.903 90.147 1.00 74.19 236 ILE A C 1
ATOM 1828 O O . ILE A 1 236 ? -29.119 -21.095 91.358 1.00 74.19 236 ILE A O 1
ATOM 1832 N N . GLU A 1 237 ? -30.366 -21.144 89.502 1.00 74.44 237 GLU A N 1
ATOM 1833 C CA . GLU A 1 237 ? -31.572 -21.642 90.163 1.00 74.44 237 GLU A CA 1
ATOM 1834 C C . GLU A 1 237 ? -31.409 -23.097 90.634 1.00 74.44 237 GLU A C 1
ATOM 1836 O O . GLU A 1 237 ? -31.778 -23.425 91.762 1.00 74.44 237 GLU A O 1
ATOM 1841 N N . GLN A 1 238 ? -30.736 -23.942 89.844 1.00 73.75 238 GLN A N 1
ATOM 1842 C CA . GLN A 1 238 ? -30.328 -25.292 90.249 1.00 73.75 238 GLN A CA 1
ATOM 1843 C C . GLN A 1 238 ? -29.324 -25.278 91.410 1.00 73.75 238 GLN A C 1
ATOM 1845 O O . GLN A 1 238 ? -29.458 -26.072 92.343 1.00 73.75 238 GLN A O 1
ATOM 1850 N N . LEU A 1 239 ? -28.351 -24.361 91.409 1.00 70.25 239 LEU A N 1
ATOM 1851 C CA . LEU A 1 239 ? -27.420 -24.181 92.530 1.00 70.25 239 LEU A CA 1
ATOM 1852 C C . LEU A 1 239 ? -28.140 -23.755 93.816 1.00 70.25 239 LEU A C 1
ATOM 1854 O O . LEU A 1 239 ? -27.839 -24.277 94.887 1.00 70.25 239 LEU A O 1
ATOM 1858 N N . LYS A 1 240 ? -29.124 -22.857 93.715 1.00 69.88 240 LYS A N 1
ATOM 1859 C CA . LYS A 1 240 ? -29.926 -22.406 94.860 1.00 69.88 240 LYS A CA 1
ATOM 1860 C C . LYS A 1 240 ? -30.859 -23.504 95.386 1.00 69.88 240 LYS A C 1
ATOM 1862 O O . LYS A 1 240 ? -31.050 -23.610 96.592 1.00 69.88 240 LYS A O 1
ATOM 1867 N N . ALA A 1 241 ? -31.406 -24.338 94.502 1.00 64.38 241 ALA A N 1
ATOM 1868 C CA . ALA A 1 241 ? -32.198 -25.506 94.885 1.00 64.38 241 ALA A CA 1
ATOM 1869 C C . ALA A 1 241 ? -31.341 -26.589 95.566 1.00 64.38 241 ALA A C 1
ATOM 1871 O O . ALA A 1 241 ? -31.795 -27.220 96.514 1.00 64.38 241 ALA A O 1
ATOM 1872 N N . THR A 1 242 ? -30.089 -26.755 95.131 1.00 61.88 242 THR A N 1
ATOM 1873 C CA . THR A 1 242 ? -29.142 -27.721 95.715 1.00 61.88 242 THR A CA 1
ATOM 1874 C C . THR A 1 242 ? -28.560 -27.238 97.052 1.00 61.88 242 THR A C 1
ATOM 1876 O O . THR A 1 242 ? -28.161 -28.056 97.870 1.00 61.88 242 THR A O 1
ATOM 1879 N N . SER A 1 243 ? -28.535 -25.925 97.321 1.00 56.03 243 SER A N 1
ATOM 1880 C CA . SER A 1 243 ? -28.070 -25.371 98.606 1.00 56.03 243 SER A CA 1
ATOM 1881 C C . SER A 1 243 ? -29.144 -25.320 99.704 1.00 56.03 243 SER A C 1
ATOM 1883 O O . SER A 1 243 ? -28.872 -24.798 100.784 1.00 56.03 243 SER A O 1
ATOM 1885 N N . LEU A 1 244 ? -30.374 -25.762 99.418 1.00 53.50 244 LEU A N 1
ATOM 1886 C CA . LEU A 1 244 ? -31.503 -25.806 100.362 1.00 53.50 244 LEU A CA 1
ATOM 1887 C C . LEU A 1 244 ? -31.849 -27.236 100.827 1.00 53.50 244 LEU A C 1
ATOM 1889 O O . LEU A 1 244 ? -32.842 -27.427 101.528 1.00 53.50 244 LEU A O 1
ATOM 1893 N N . THR A 1 245 ? -31.016 -28.212 100.468 1.00 46.91 245 THR A N 1
ATOM 1894 C CA . THR A 1 245 ? -30.952 -29.574 101.028 1.00 46.91 245 THR A CA 1
ATOM 1895 C C . THR A 1 245 ? -29.665 -29.743 101.810 1.00 46.91 245 THR A C 1
ATOM 1897 O O . THR A 1 245 ? -29.725 -30.331 102.910 1.00 46.91 245 THR A O 1
#

pLDDT: mean 84.24, std 7.75, range [46.91, 94.31]

Radius of gyration: 44.85 Å; chains: 1; bounding box: 77×40×158 Å

Foldseek 3Di:
DVVLLVLLPLPLAQLRCLVCPPPRNLVVQLPDPQRNVLVVVQVVQWDNVCNVVSDGIEHQDFSCVSQAVVSVCVVCVCLVCLLVVLVVLLVVLVVLLVVLLVVLVVLQVVQVPDPDPVSNVVSVVVSVVSNVVSVVSNVVSNVVSVVSNVVSVVVSVVVRVVRVVSSVSVVRNHHYDHPVNVVVVVVVVVVVVVVVVVVCVDPVVVVVCCVVVVVVVVVVCCVVCVVVVVVVVVVVVVVVVVVVD

Sequence (245 aa):
MGSARRILNRRAGELGFASTYEERIKPRLLRHPLVGSAWKEFDDTLLKDRVDQGEPIENTIRPQAFINVAMIREKLPGLKVISSISGYFVGTGLLLTFVGIVLALHKAATAAGSSDAAVMQSAVQELLQVASFKFWTSIAGLATSIVFALASRWFVIWIESALTRFCEDAEHQLKYSSPNSIAAKAFEVGKDQRDQLKEINSDRYFSRLADSVGPLIEQAMERAFSPVGTQMGTAIEQLKATSLT

Secondary structure (DSSP, 8-state):
-HHHHHHS-TTSHHHHHHHHIIIIIHHHHHT-TTTHHHHHHHHTTEE-TTGGGTPPPEESS-GGGTSSHHHHHHH-THHHHHHHHHHHHHHHHHHHHHHHHHHHHHHHHHHHT-S-HHHHHHHHHHHHHHHHHHHHHHHHHHHHHHHHHHHHHHHHHHHHHHHHHHHHHHHTTSEE--HHHHHHHHHHHHHHHHHHHHHHTSHHHHHHHHHHHHHHHHHHHHHHHHHHHHHHHHHHHHHHHHTT-